Protein AF-A0A7S6LXU6-F1 (afdb_monomer)

Mean predicted aligned error: 13.68 Å

pLDDT: mean 72.03, std 15.57, range [27.78, 96.25]

Radius of gyration: 31.45 Å; Cα contacts (8 Å, |Δi|>4): 150; chains: 1; bounding box: 73×32×103 Å

Solvent-accessible surface area (backbone atoms only — not comparable to full-atom values): 10941 Å² total; per-residue (Å²): 142,64,68,73,60,55,54,54,53,54,53,54,52,52,52,51,52,50,52,51,51,51,50,51,52,50,52,50,52,50,51,51,55,51,51,53,49,51,51,50,53,50,49,51,51,48,52,52,51,51,52,51,49,49,46,52,41,54,52,47,65,36,44,70,55,32,76,77,33,81,52,78,66,46,68,68,40,53,52,56,30,50,53,43,53,55,48,56,69,68,59,81,73,76,58,37,51,65,24,43,57,41,38,57,48,57,62,71,74,52,88,60,60,100,84,46,89,72,66,52,61,78,76,23,47,87,45,44,84,48,67,70,57,45,51,54,51,52,55,46,51,51,52,44,50,52,47,50,53,51,31,52,59,60,22,65,95,30,70,67,47,26,52,48,41,68,41,21,15,35,49,26,35,42,51,25,31,45,52,51,49,51,41,48,41,44,40,44,63,71,70,72,52,86,73,86,72,86,123

Structure (mmCIF, N/CA/C/O backbone):
data_AF-A0A7S6LXU6-F1
#
_entry.id   AF-A0A7S6LXU6-F1
#
loop_
_atom_site.group_PDB
_atom_site.id
_atom_site.type_symbol
_atom_site.label_atom_id
_atom_site.label_alt_id
_atom_site.label_comp_id
_atom_site.label_asym_id
_atom_site.label_entity_id
_atom_site.label_seq_id
_atom_site.pdbx_PDB_ins_code
_atom_site.Cartn_x
_atom_site.Cartn_y
_atom_site.Cartn_z
_atom_site.occupancy
_atom_site.B_iso_or_equiv
_atom_site.auth_seq_id
_atom_site.auth_comp_id
_atom_site.auth_asym_id
_atom_site.auth_atom_id
_atom_site.pdbx_PDB_model_num
ATOM 1 N N . MET A 1 1 ? -47.927 -0.357 83.449 1.00 45.66 1 MET A N 1
ATOM 2 C CA . MET A 1 1 ? -47.374 0.698 82.565 1.00 45.66 1 MET A CA 1
ATOM 3 C C . MET A 1 1 ? -46.089 0.178 81.918 1.00 45.66 1 MET A C 1
ATOM 5 O O . MET A 1 1 ? -45.089 0.145 82.612 1.00 45.66 1 MET A O 1
ATOM 9 N N . ASN A 1 2 ? -46.100 -0.299 80.661 1.00 51.25 2 ASN A N 1
ATOM 10 C CA . ASN A 1 2 ? -44.844 -0.534 79.901 1.00 51.25 2 ASN A CA 1
ATOM 11 C C . ASN A 1 2 ? -45.001 -0.756 78.378 1.00 51.25 2 ASN A C 1
ATOM 13 O O . ASN A 1 2 ? -44.017 -0.701 77.652 1.00 51.25 2 ASN A O 1
ATOM 17 N N . THR A 1 3 ? -46.217 -0.936 77.857 1.00 49.41 3 THR A N 1
ATOM 18 C CA . THR A 1 3 ? -46.467 -1.247 76.434 1.00 49.41 3 THR A CA 1
ATOM 19 C C . THR A 1 3 ? -46.186 -0.083 75.470 1.00 49.41 3 THR A C 1
ATOM 21 O O . THR A 1 3 ? -45.743 -0.302 74.347 1.00 49.41 3 THR A O 1
ATOM 24 N N . SER A 1 4 ? -46.351 1.168 75.915 1.00 48.84 4 SER A N 1
ATOM 25 C CA . SER A 1 4 ? -46.100 2.375 75.101 1.00 48.84 4 SER A CA 1
ATOM 26 C C . SER A 1 4 ? -44.612 2.601 74.769 1.00 48.84 4 SER A C 1
ATOM 28 O O . SER A 1 4 ? -44.288 3.109 73.695 1.00 48.84 4 SER A O 1
ATOM 30 N N . LYS A 1 5 ? -43.685 2.184 75.648 1.00 51.28 5 LYS A N 1
ATOM 31 C CA . LYS A 1 5 ? -42.235 2.297 75.398 1.00 51.28 5 LYS A CA 1
ATOM 32 C C . LYS A 1 5 ? -41.757 1.269 74.369 1.00 51.28 5 LYS A C 1
ATOM 34 O O . LYS A 1 5 ? -40.995 1.626 73.477 1.00 51.28 5 LYS A O 1
ATOM 39 N N . SER A 1 6 ? -42.257 0.035 74.436 1.00 50.47 6 SER A N 1
ATOM 40 C CA . SER A 1 6 ? -41.881 -1.048 73.516 1.00 50.47 6 SER A CA 1
ATOM 41 C C . SER A 1 6 ? -42.316 -0.784 72.070 1.00 50.47 6 SER A C 1
ATOM 43 O O . SER A 1 6 ? -41.555 -1.060 71.148 1.00 50.47 6 SER A O 1
ATOM 45 N N . ILE A 1 7 ? -43.493 -0.180 71.863 1.00 54.12 7 ILE A N 1
ATOM 46 C CA . ILE A 1 7 ? -43.999 0.172 70.523 1.00 54.12 7 ILE A CA 1
ATOM 47 C C . ILE A 1 7 ? -43.158 1.290 69.886 1.00 54.12 7 ILE A C 1
ATOM 49 O O . ILE A 1 7 ? -42.814 1.209 68.710 1.00 54.12 7 ILE A O 1
ATOM 53 N N . LYS A 1 8 ? -42.759 2.311 70.660 1.00 45.41 8 LYS A N 1
ATOM 54 C CA . LYS A 1 8 ? -41.892 3.388 70.153 1.00 45.41 8 LYS A CA 1
ATOM 55 C C . LYS A 1 8 ? -40.504 2.872 69.759 1.00 45.41 8 LYS A C 1
ATOM 57 O O . LYS A 1 8 ? -39.993 3.272 68.721 1.00 45.41 8 LYS A O 1
ATOM 62 N N . ILE A 1 9 ? -39.924 1.959 70.540 1.00 57.81 9 ILE A N 1
ATOM 63 C CA . ILE A 1 9 ? -38.615 1.353 70.241 1.00 57.81 9 ILE A CA 1
ATOM 64 C C . ILE A 1 9 ? -38.679 0.501 68.963 1.00 57.81 9 ILE A C 1
ATOM 66 O O . ILE A 1 9 ? -37.781 0.596 68.131 1.00 57.81 9 ILE A O 1
ATOM 70 N N . ALA A 1 10 ? -39.755 -0.269 68.768 1.00 53.06 10 ALA A N 1
ATOM 71 C CA . ALA A 1 10 ? -39.941 -1.088 67.569 1.00 53.06 10 ALA A CA 1
ATOM 72 C C . ALA A 1 10 ? -40.133 -0.252 66.288 1.00 53.06 10 ALA A C 1
ATOM 74 O O . ALA A 1 10 ? -39.625 -0.620 65.235 1.00 53.06 10 ALA A O 1
ATOM 75 N N . ILE A 1 11 ? -40.821 0.892 66.363 1.00 57.25 11 ILE A N 1
ATOM 76 C CA . ILE A 1 11 ? -41.003 1.789 65.207 1.00 57.25 11 ILE A CA 1
ATOM 77 C C . ILE A 1 11 ? -39.689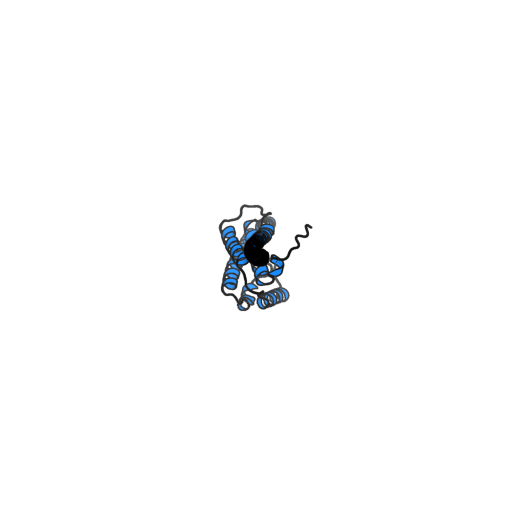 2.501 64.846 1.00 57.25 11 ILE A C 1
ATOM 79 O O . ILE A 1 11 ? -39.371 2.623 63.666 1.00 57.25 11 ILE A O 1
ATOM 83 N N . PHE A 1 12 ? -38.906 2.930 65.844 1.00 53.84 12 PHE A N 1
ATOM 84 C CA . PHE A 1 12 ? -37.590 3.542 65.620 1.00 53.84 12 PHE A CA 1
ATOM 85 C C . PHE A 1 12 ? -36.555 2.554 65.060 1.00 53.84 12 PHE A C 1
ATOM 87 O O . PHE A 1 12 ? -35.716 2.948 64.252 1.00 53.84 12 PHE A O 1
ATOM 94 N N . SER A 1 13 ? -36.604 1.275 65.450 1.00 57.19 13 SER A N 1
ATOM 95 C CA . SER A 1 13 ? -35.696 0.267 64.889 1.00 57.19 13 SER A CA 1
ATOM 96 C C . SER A 1 13 ? -36.058 -0.099 63.447 1.00 57.19 13 SER A C 1
ATOM 98 O O . SER A 1 13 ? -35.160 -0.265 62.622 1.00 57.19 13 SER A O 1
ATOM 100 N N . LEU A 1 14 ? -37.354 -0.156 63.114 1.00 53.81 14 LEU A N 1
ATOM 101 C CA . LEU A 1 14 ? -37.820 -0.435 61.753 1.00 53.81 14 LEU A CA 1
ATOM 102 C C . LEU A 1 14 ? -37.460 0.698 60.779 1.00 53.81 14 LEU A C 1
ATOM 104 O O . LEU A 1 14 ? -37.033 0.434 59.656 1.00 53.81 14 LEU A O 1
ATOM 108 N N . SER A 1 15 ? -37.593 1.956 61.210 1.00 58.25 15 SER A N 1
ATOM 109 C CA . SER A 1 15 ? -37.235 3.119 60.391 1.00 58.25 15 SER A CA 1
ATOM 110 C C . SER A 1 15 ? -35.721 3.255 60.205 1.00 58.25 15 SER A C 1
ATOM 112 O O . SER A 1 15 ? -35.276 3.534 59.093 1.00 58.25 15 SER A O 1
ATOM 114 N N . ALA A 1 16 ? -34.917 2.969 61.234 1.00 58.66 16 ALA A N 1
ATOM 115 C CA . ALA A 1 16 ? -33.460 2.927 61.109 1.00 58.66 16 ALA A CA 1
ATOM 116 C C . ALA A 1 16 ? -32.991 1.820 60.146 1.00 58.66 16 ALA A C 1
ATOM 118 O O . ALA A 1 16 ? -32.143 2.072 59.291 1.00 58.66 16 ALA A O 1
ATOM 119 N N . ALA A 1 17 ? -33.580 0.621 60.222 1.00 59.41 17 ALA A N 1
ATOM 120 C CA . ALA A 1 17 ? -33.269 -0.476 59.306 1.00 59.41 17 ALA A CA 1
ATOM 121 C C . ALA A 1 17 ? -33.616 -0.136 57.843 1.00 59.41 17 ALA A C 1
ATOM 123 O O . ALA A 1 17 ? -32.841 -0.449 56.940 1.00 59.41 17 ALA A O 1
ATOM 124 N N . LEU A 1 18 ? -34.734 0.560 57.603 1.00 55.78 18 LEU A N 1
ATOM 125 C CA . LEU A 1 18 ? -35.140 0.988 56.262 1.00 55.78 18 LEU A CA 1
ATOM 126 C C . LEU A 1 18 ? -34.182 2.037 55.674 1.00 55.78 18 LEU A C 1
ATOM 128 O O . LEU A 1 18 ? -33.810 1.946 54.507 1.00 55.78 18 LEU A O 1
ATOM 132 N N . VAL A 1 19 ? -33.740 3.003 56.485 1.00 62.66 19 VAL A N 1
ATOM 133 C CA . VAL A 1 19 ? -32.775 4.036 56.066 1.00 62.66 19 VAL A CA 1
ATOM 134 C C . VAL A 1 19 ? -31.414 3.418 55.737 1.00 62.66 19 VAL A C 1
ATOM 136 O O . VAL A 1 19 ? -30.809 3.787 54.733 1.00 62.66 19 VAL A O 1
ATOM 139 N N . ILE A 1 20 ? -30.962 2.433 56.521 1.00 62.56 20 ILE A N 1
ATOM 140 C CA . ILE A 1 20 ? -29.715 1.698 56.255 1.00 62.56 20 ILE A CA 1
ATOM 141 C C . ILE A 1 20 ? -29.815 0.906 54.942 1.00 62.56 20 ILE A C 1
ATOM 143 O O . ILE A 1 20 ? -28.885 0.943 54.139 1.00 62.56 20 ILE A O 1
ATOM 147 N N . LEU A 1 21 ? -30.944 0.238 54.683 1.00 55.28 21 LEU A N 1
ATOM 148 C CA . LEU A 1 21 ? -31.166 -0.510 53.439 1.00 55.28 21 LEU A CA 1
ATOM 149 C C . LEU A 1 21 ? -31.241 0.406 52.208 1.00 55.28 21 LEU A C 1
ATOM 151 O O . LEU A 1 21 ? -30.645 0.090 51.180 1.00 55.28 21 LEU A O 1
ATOM 155 N N . ILE A 1 22 ? -31.919 1.554 52.314 1.00 57.47 22 ILE A N 1
ATOM 156 C CA . ILE A 1 22 ? -31.995 2.553 51.235 1.00 57.47 22 ILE A CA 1
ATOM 157 C C . ILE A 1 22 ? -30.610 3.150 50.958 1.00 57.47 22 ILE A C 1
ATOM 159 O O . ILE A 1 22 ? -30.223 3.280 49.798 1.00 57.47 22 ILE A O 1
ATOM 163 N N . TYR A 1 23 ? -29.836 3.461 52.001 1.00 64.50 23 TYR A N 1
ATOM 164 C CA . TYR A 1 23 ? -28.470 3.962 51.853 1.00 64.50 23 TYR A CA 1
ATOM 165 C C . TYR A 1 23 ? -27.543 2.920 51.213 1.00 64.50 23 TYR A C 1
ATOM 167 O O . TYR A 1 23 ? -26.785 3.253 50.306 1.00 64.50 23 TYR A O 1
ATOM 175 N N . ALA A 1 24 ? -27.640 1.649 51.618 1.00 59.28 24 ALA A N 1
ATOM 176 C CA . ALA A 1 24 ? -26.867 0.561 51.022 1.00 59.28 24 ALA A CA 1
ATOM 177 C C . ALA A 1 24 ? -27.232 0.334 49.543 1.00 59.28 24 ALA A C 1
ATOM 179 O O . ALA A 1 24 ? -26.341 0.160 48.713 1.00 59.28 24 ALA A O 1
ATOM 180 N N . ALA A 1 25 ? -28.521 0.393 49.191 1.00 55.81 25 ALA A N 1
ATOM 181 C CA . ALA A 1 25 ? -28.982 0.284 47.807 1.00 55.81 25 ALA A CA 1
ATOM 182 C C . ALA A 1 25 ? -28.520 1.474 46.943 1.00 55.81 25 ALA A C 1
ATOM 184 O O . ALA A 1 25 ? -28.049 1.273 45.823 1.00 55.81 25 ALA A O 1
ATOM 185 N N . LEU A 1 26 ? -28.583 2.702 47.471 1.00 62.25 26 LEU A N 1
ATOM 186 C CA . LEU A 1 26 ? -28.075 3.901 46.796 1.00 62.25 26 LEU A CA 1
ATOM 187 C C . LEU A 1 26 ? -26.555 3.844 46.618 1.00 62.25 26 LEU A C 1
ATOM 189 O O . LEU A 1 26 ? -26.069 4.079 45.514 1.00 62.25 26 LEU A O 1
ATOM 193 N N . SER A 1 27 ? -25.814 3.459 47.657 1.00 63.41 27 SER A N 1
ATOM 194 C CA . SER A 1 27 ? -24.360 3.275 47.602 1.00 63.41 27 SER A CA 1
ATOM 195 C C . SER A 1 27 ? -23.966 2.233 46.553 1.00 63.41 27 SER A C 1
ATOM 197 O O . SER A 1 27 ? -23.089 2.510 45.741 1.00 63.41 27 SER A O 1
ATOM 199 N N . LYS A 1 28 ? -24.676 1.098 46.482 1.00 58.00 28 LYS A N 1
ATOM 200 C CA . LYS A 1 28 ? -24.491 0.087 45.429 1.00 58.00 28 LYS A CA 1
ATOM 201 C C . LYS A 1 28 ? -24.803 0.623 44.034 1.00 58.00 28 LYS A C 1
ATOM 203 O O . LYS A 1 28 ? -24.078 0.317 43.096 1.00 58.00 28 LYS A O 1
ATOM 208 N N . SER A 1 29 ? -25.856 1.426 43.877 1.00 57.66 29 SER A N 1
ATOM 209 C CA . SER A 1 29 ? -26.195 2.011 42.572 1.00 57.66 29 SER A CA 1
ATOM 210 C C . SER A 1 29 ? -25.141 3.017 42.090 1.00 57.66 29 SER A C 1
ATOM 212 O O . SER A 1 29 ? -24.804 3.035 40.908 1.00 57.66 29 SER A O 1
ATOM 214 N N . ILE A 1 30 ? -24.567 3.797 43.015 1.00 66.88 30 ILE A N 1
ATOM 215 C CA . ILE A 1 30 ? -23.476 4.737 42.740 1.00 66.88 30 ILE A CA 1
ATOM 216 C C . ILE A 1 30 ? -22.211 3.962 42.362 1.00 66.88 30 ILE A C 1
ATOM 218 O O . ILE A 1 30 ? -21.612 4.260 41.332 1.00 66.88 30 ILE A O 1
ATOM 222 N N . GLU A 1 31 ? -21.866 2.924 43.125 1.00 63.09 31 GLU A N 1
ATOM 223 C CA . GLU A 1 31 ? -20.724 2.039 42.863 1.00 63.09 31 GLU A CA 1
ATOM 224 C C . GLU A 1 31 ? -20.833 1.379 41.474 1.00 63.09 31 GLU A C 1
ATOM 226 O O . GLU A 1 31 ? -19.885 1.417 40.697 1.00 63.09 31 GLU A O 1
ATOM 231 N N . ILE A 1 32 ? -22.019 0.882 41.093 1.00 61.69 32 ILE A N 1
ATOM 232 C CA . ILE A 1 32 ? -22.281 0.331 39.750 1.00 61.69 32 ILE A CA 1
ATOM 233 C C . ILE A 1 32 ? -22.135 1.404 38.663 1.00 61.69 32 ILE A C 1
ATOM 235 O O . ILE A 1 32 ? -21.562 1.143 37.606 1.00 61.69 32 ILE A O 1
ATOM 239 N N . SER A 1 33 ? -22.642 2.618 38.897 1.00 61.22 33 SER A N 1
ATOM 240 C CA . SER A 1 33 ? -22.531 3.710 37.922 1.00 61.22 33 SER A CA 1
ATOM 241 C C . SER A 1 33 ? -21.083 4.169 37.709 1.00 61.22 33 SER A C 1
ATOM 243 O O . SER A 1 33 ? -20.699 4.470 36.580 1.00 61.22 33 SER A O 1
ATOM 245 N N . GLN A 1 34 ? -20.269 4.167 38.769 1.00 62.62 34 GLN A N 1
ATOM 246 C CA . GLN A 1 34 ? -18.839 4.461 38.703 1.00 62.62 34 GLN A CA 1
ATOM 247 C C . GLN A 1 34 ? -18.088 3.354 37.965 1.00 62.62 34 GLN A C 1
ATOM 249 O O . GLN A 1 34 ? -17.335 3.654 37.044 1.00 62.62 34 GLN A O 1
ATOM 254 N N . LEU A 1 35 ? -18.379 2.088 38.273 1.00 53.00 35 LEU A N 1
ATOM 255 C CA . LEU A 1 35 ? -17.764 0.944 37.601 1.00 53.00 35 LEU A CA 1
ATOM 256 C C . LEU A 1 35 ? -18.082 0.920 36.097 1.00 53.00 35 LEU A C 1
ATOM 258 O O . LEU A 1 35 ? -17.201 0.686 35.278 1.00 53.00 35 LEU A O 1
ATOM 262 N N . ASN A 1 36 ? -19.322 1.229 35.707 1.00 54.38 36 ASN A N 1
ATOM 263 C CA . ASN A 1 36 ? -19.704 1.330 34.294 1.00 54.38 36 ASN A CA 1
ATOM 264 C C . ASN A 1 36 ? -18.965 2.461 33.567 1.00 54.38 36 ASN A C 1
ATOM 266 O O . ASN A 1 36 ? -18.629 2.321 32.391 1.00 54.38 36 ASN A O 1
ATOM 270 N N . ARG A 1 37 ? -18.704 3.576 34.257 1.00 61.16 37 ARG A N 1
ATOM 271 C CA . ARG A 1 37 ? -17.920 4.684 33.708 1.00 61.16 37 ARG A CA 1
ATOM 272 C C . ARG A 1 37 ? -16.452 4.294 33.535 1.00 61.16 37 ARG A C 1
ATOM 274 O O . ARG A 1 37 ? -15.892 4.561 32.480 1.00 61.16 37 ARG A O 1
ATOM 281 N N . GLU A 1 38 ? -15.866 3.606 34.510 1.00 54.38 38 GLU A N 1
ATOM 282 C CA . GLU A 1 38 ? -14.504 3.069 34.408 1.00 54.38 38 GLU A CA 1
ATOM 283 C C . GLU A 1 38 ? -14.377 2.043 33.276 1.00 54.38 38 GLU A C 1
ATOM 285 O O . GLU A 1 38 ? -13.410 2.085 32.521 1.00 54.38 38 GLU A O 1
ATOM 290 N N . VAL A 1 39 ? -15.367 1.161 33.096 1.00 56.41 39 VAL A N 1
ATOM 291 C CA . VAL A 1 39 ? -15.403 0.213 31.970 1.00 56.41 39 VAL A CA 1
ATOM 292 C C . VAL A 1 39 ? -15.479 0.949 30.633 1.00 56.41 39 VAL A C 1
ATOM 294 O O . VAL A 1 39 ? -14.738 0.596 29.722 1.00 56.41 39 VAL A O 1
ATOM 297 N N . ALA A 1 40 ? -16.311 1.988 30.511 1.00 54.97 40 ALA A N 1
ATOM 298 C CA . ALA A 1 40 ? -16.391 2.793 29.292 1.00 54.97 40 ALA A CA 1
ATOM 299 C C . ALA A 1 40 ? -15.071 3.528 28.996 1.00 54.97 40 ALA A C 1
ATOM 301 O O . ALA A 1 40 ? -14.600 3.494 27.862 1.00 54.97 40 ALA A O 1
ATOM 302 N N . GLU A 1 41 ? -14.433 4.120 30.010 1.00 61.38 41 GLU A N 1
ATOM 303 C CA . GLU A 1 41 ? -13.126 4.781 29.878 1.00 61.38 41 GLU A CA 1
ATOM 304 C C . GLU A 1 41 ? -12.008 3.782 29.526 1.00 61.38 41 GLU A C 1
ATOM 306 O O . GLU A 1 41 ? -11.124 4.086 28.724 1.00 61.38 41 GLU A O 1
ATOM 311 N N . LEU A 1 42 ? -12.034 2.570 30.090 1.00 52.25 42 LEU A N 1
ATOM 312 C CA . LEU A 1 42 ? -11.106 1.493 29.735 1.00 52.25 42 LEU A CA 1
ATOM 313 C C . LEU A 1 42 ? -11.352 0.973 28.319 1.00 52.25 42 LEU A C 1
ATOM 315 O O . LEU A 1 42 ? -10.397 0.669 27.612 1.00 52.25 42 LEU A O 1
ATOM 319 N N . GLN A 1 43 ? -12.609 0.896 27.891 1.00 46.66 43 GLN A N 1
ATOM 320 C CA . GLN A 1 43 ? -12.982 0.482 26.544 1.00 46.66 43 GLN A CA 1
ATOM 321 C C . GLN A 1 43 ? -12.571 1.535 25.507 1.00 46.66 43 GLN A C 1
ATOM 323 O O . GLN A 1 43 ? -12.038 1.177 24.461 1.00 46.66 43 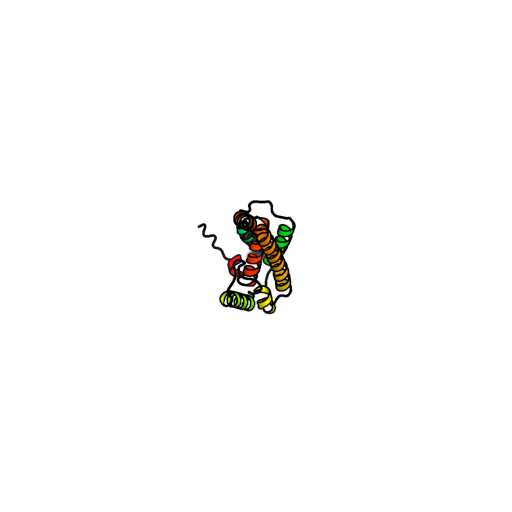GLN A O 1
ATOM 328 N N . GLU A 1 44 ? -12.719 2.823 25.818 1.00 59.62 44 GLU A N 1
ATOM 329 C CA . GLU A 1 44 ? -12.219 3.930 24.996 1.00 59.62 44 GLU A CA 1
ATOM 330 C C . GLU A 1 44 ? -10.686 3.917 24.903 1.00 59.62 44 GLU A C 1
ATOM 332 O O . GLU A 1 44 ? -10.130 3.991 23.806 1.00 59.62 44 GLU A O 1
ATOM 337 N N . LYS A 1 45 ? -9.987 3.715 26.030 1.00 58.66 45 LYS A N 1
ATOM 338 C CA . LYS A 1 45 ? -8.525 3.531 26.044 1.00 58.66 45 LYS A CA 1
ATOM 339 C C . LYS A 1 45 ? -8.085 2.306 25.248 1.00 58.66 45 LYS A C 1
ATOM 341 O O . LYS A 1 45 ? -7.067 2.369 24.566 1.00 58.66 45 LYS A O 1
ATOM 346 N N . LEU A 1 46 ? -8.832 1.205 25.317 1.00 51.09 46 LEU A N 1
ATOM 347 C CA . LEU A 1 46 ? -8.538 -0.013 24.566 1.00 51.09 46 LEU A CA 1
ATOM 348 C C . LEU A 1 46 ? -8.686 0.220 23.059 1.00 51.09 46 LEU A C 1
ATOM 350 O O . LEU A 1 46 ? -7.781 -0.133 22.311 1.00 51.09 46 LEU A O 1
ATOM 354 N N . VAL A 1 47 ? -9.776 0.860 22.624 1.00 57.94 47 VAL A N 1
ATOM 355 C CA . VAL A 1 47 ? -9.995 1.225 21.214 1.00 57.94 47 VAL A CA 1
ATOM 356 C C . VAL A 1 47 ? -8.891 2.163 20.724 1.00 57.94 47 VAL A C 1
ATOM 358 O O . VAL A 1 47 ? -8.274 1.889 19.700 1.00 57.94 47 VAL A O 1
ATOM 361 N N . SER A 1 48 ? -8.567 3.208 21.488 1.00 60.03 48 SER A N 1
ATOM 362 C CA . SER A 1 48 ? -7.489 4.148 21.152 1.00 60.03 48 SER A CA 1
ATOM 363 C C . SER A 1 48 ? -6.117 3.466 21.070 1.00 60.03 48 SER A C 1
ATOM 365 O O . SER A 1 48 ? -5.333 3.739 20.159 1.00 60.03 48 SER A O 1
ATOM 367 N N . SER A 1 49 ? -5.827 2.536 21.984 1.00 58.62 49 SER A N 1
ATOM 368 C CA . SER A 1 49 ? -4.591 1.751 21.961 1.00 58.62 49 SER A CA 1
ATOM 369 C C . SER A 1 49 ? -4.532 0.818 20.750 1.00 58.62 49 SER A C 1
ATOM 371 O O . SER A 1 49 ? -3.470 0.685 20.152 1.00 58.62 49 SER A O 1
ATOM 373 N N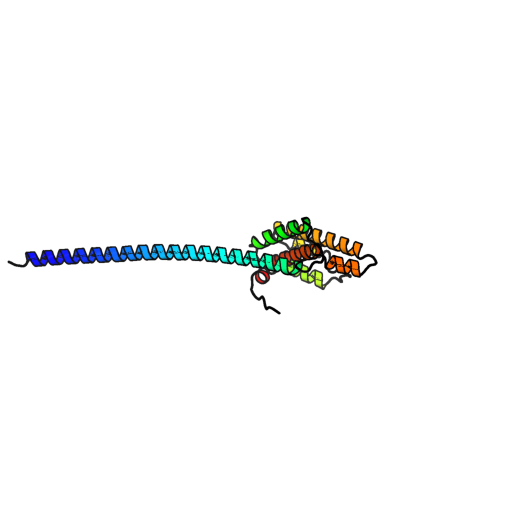 . GLN A 1 50 ? -5.649 0.192 20.369 1.00 62.31 50 GLN A N 1
ATOM 374 C CA . GLN A 1 50 ? -5.736 -0.658 19.178 1.00 62.31 50 GLN A CA 1
ATOM 375 C C . GLN A 1 50 ? -5.583 0.149 17.885 1.00 62.31 50 GLN A C 1
ATOM 377 O O . GLN A 1 50 ? -4.908 -0.301 16.962 1.00 62.31 50 GLN A O 1
ATOM 382 N N . GLU A 1 51 ? -6.164 1.349 17.814 1.00 64.06 51 GLU A N 1
ATOM 383 C CA . GLU A 1 51 ? -5.973 2.267 16.686 1.00 64.06 51 GLU A CA 1
ATOM 384 C C . GLU A 1 51 ? -4.511 2.711 16.579 1.00 64.06 51 GLU A C 1
ATOM 386 O O . GLU A 1 51 ? -3.926 2.627 15.503 1.00 64.06 51 GLU A O 1
ATOM 391 N N . THR A 1 52 ? -3.878 3.058 17.701 1.00 65.56 52 THR A N 1
ATOM 392 C CA . THR A 1 52 ? -2.456 3.435 17.735 1.00 65.56 52 THR A CA 1
ATOM 393 C C . THR A 1 52 ? -1.556 2.262 17.333 1.00 65.56 52 THR A C 1
ATOM 395 O O . THR A 1 52 ? -0.601 2.427 16.579 1.00 65.56 52 THR A O 1
ATOM 398 N N . GLU A 1 53 ? -1.862 1.046 17.788 1.00 66.06 53 GLU A N 1
ATOM 399 C CA . GLU A 1 53 ? -1.132 -0.159 17.394 1.00 66.06 53 GLU A CA 1
ATOM 400 C C . GLU A 1 53 ? -1.290 -0.453 15.894 1.00 66.06 53 GLU A C 1
ATOM 402 O O . GLU A 1 53 ? -0.312 -0.778 15.217 1.00 66.06 53 GLU A O 1
ATOM 407 N N . LYS A 1 54 ? -2.504 -0.283 15.353 1.00 66.12 54 LYS A N 1
ATOM 408 C CA . LYS A 1 54 ? -2.793 -0.393 13.918 1.00 66.12 54 LYS A CA 1
ATOM 409 C C . LYS A 1 54 ? -1.954 0.604 13.119 1.00 66.12 54 LYS A C 1
ATOM 411 O O . LYS A 1 54 ? -1.321 0.218 12.138 1.00 66.12 54 LYS A O 1
ATOM 416 N N . GLU A 1 55 ? -1.917 1.862 13.547 1.00 67.75 55 GLU A N 1
ATOM 417 C CA . GLU A 1 55 ? -1.117 2.917 12.921 1.00 67.75 55 GLU A CA 1
ATOM 418 C C . GLU A 1 55 ? 0.375 2.583 12.941 1.00 67.75 55 GLU A C 1
ATOM 420 O O . GLU A 1 55 ? 1.021 2.590 11.892 1.00 67.75 55 GLU A O 1
ATOM 425 N N . VAL A 1 56 ? 0.915 2.200 14.101 1.00 66.50 56 VAL A N 1
ATOM 426 C CA . VAL A 1 56 ? 2.328 1.823 14.247 1.00 66.50 56 VAL A CA 1
ATOM 427 C C . VAL A 1 56 ? 2.679 0.627 13.362 1.00 66.50 56 VAL A C 1
ATOM 429 O O . VAL A 1 56 ? 3.740 0.628 12.743 1.00 66.50 56 VAL A O 1
ATOM 432 N N . ARG A 1 57 ? 1.800 -0.374 13.242 1.00 68.69 57 ARG A N 1
ATOM 433 C CA . ARG A 1 57 ? 2.026 -1.552 12.385 1.00 68.69 57 ARG A CA 1
ATOM 434 C C . ARG A 1 57 ? 2.036 -1.203 10.904 1.00 68.69 57 ARG A C 1
ATOM 436 O O . ARG A 1 57 ? 2.939 -1.637 10.196 1.00 68.69 57 ARG A O 1
ATOM 443 N N . VAL A 1 58 ? 1.081 -0.398 10.443 1.00 68.88 58 VAL A N 1
ATOM 444 C CA . VAL A 1 58 ? 1.030 0.065 9.046 1.00 68.88 58 VAL A CA 1
ATOM 445 C C . VAL A 1 58 ? 2.286 0.870 8.714 1.00 68.88 58 VAL A C 1
ATOM 447 O O . VAL A 1 58 ? 2.927 0.636 7.690 1.00 68.88 58 VAL A O 1
ATOM 450 N N . VAL A 1 59 ? 2.685 1.766 9.618 1.00 67.56 59 VAL A N 1
ATOM 451 C CA . VAL A 1 59 ? 3.911 2.558 9.493 1.00 67.56 59 VAL A CA 1
ATOM 452 C C . VAL A 1 59 ? 5.157 1.660 9.510 1.00 67.56 59 VAL A C 1
ATOM 454 O O . VAL A 1 59 ? 6.057 1.849 8.696 1.00 67.56 59 VAL A O 1
ATOM 457 N N . ALA A 1 60 ? 5.219 0.641 10.368 1.00 62.88 60 ALA A N 1
ATOM 458 C CA . ALA A 1 60 ? 6.348 -0.287 10.435 1.00 62.88 60 ALA A CA 1
ATOM 459 C C . ALA A 1 60 ? 6.459 -1.187 9.191 1.00 62.88 60 ALA A C 1
ATOM 461 O O . ALA A 1 60 ? 7.554 -1.337 8.647 1.00 62.88 60 ALA A O 1
ATOM 462 N N . ALA A 1 61 ? 5.345 -1.752 8.713 1.00 60.69 61 ALA A N 1
ATOM 463 C CA . ALA A 1 61 ? 5.288 -2.545 7.482 1.00 60.69 61 ALA A CA 1
ATOM 464 C C . ALA A 1 61 ? 5.754 -1.720 6.274 1.00 60.69 61 ALA A C 1
ATOM 466 O O . ALA A 1 61 ? 6.514 -2.205 5.438 1.00 60.69 61 ALA A O 1
ATOM 467 N N . PHE A 1 62 ? 5.372 -0.444 6.248 1.00 66.75 62 PHE A N 1
ATOM 468 C CA . PHE A 1 62 ? 5.827 0.523 5.265 1.00 66.75 62 PHE A CA 1
ATOM 469 C C . PHE A 1 62 ? 7.342 0.812 5.349 1.00 66.75 62 PHE A C 1
ATOM 471 O O . PHE A 1 62 ? 8.058 0.706 4.352 1.00 66.75 62 PHE A O 1
ATOM 478 N N . PHE A 1 63 ? 7.861 1.140 6.538 1.00 62.44 63 PHE A N 1
ATOM 479 C CA . PHE A 1 63 ? 9.274 1.497 6.708 1.00 62.44 63 PHE A CA 1
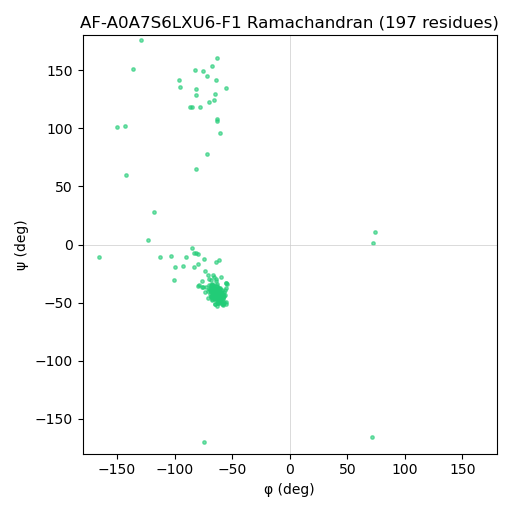ATOM 480 C C . PHE A 1 63 ? 10.236 0.311 6.559 1.00 62.44 63 PHE A C 1
ATOM 482 O O . PHE A 1 63 ? 11.375 0.531 6.148 1.00 62.44 63 PHE A O 1
ATOM 489 N N . LYS A 1 64 ? 9.805 -0.935 6.814 1.00 56.97 64 LYS A N 1
ATOM 490 C CA . LYS A 1 64 ? 10.647 -2.139 6.656 1.00 56.97 64 LYS A CA 1
ATOM 491 C C . LYS A 1 64 ? 11.247 -2.264 5.247 1.00 56.97 64 LYS A C 1
ATOM 493 O O . LYS A 1 64 ? 12.374 -2.734 5.114 1.00 56.97 64 LYS A O 1
ATOM 498 N N . GLY A 1 65 ? 10.540 -1.823 4.205 1.00 50.88 65 GLY A N 1
ATOM 499 C CA . GLY A 1 65 ? 11.064 -1.842 2.835 1.00 50.88 65 GLY A CA 1
ATOM 500 C C . GLY A 1 65 ? 11.965 -0.649 2.476 1.00 50.88 65 GLY A C 1
ATOM 501 O O . GLY A 1 65 ? 12.788 -0.756 1.568 1.00 50.88 65 GLY A O 1
ATOM 502 N N . ALA A 1 66 ? 11.887 0.460 3.222 1.00 54.78 66 ALA A N 1
ATOM 503 C CA . ALA A 1 66 ? 12.523 1.743 2.903 1.00 54.78 66 ALA A CA 1
ATOM 504 C C . ALA A 1 66 ? 13.802 2.079 3.700 1.00 54.78 66 ALA A C 1
ATOM 506 O O . ALA A 1 66 ? 14.474 3.065 3.393 1.00 54.78 66 ALA A O 1
ATOM 507 N N . THR A 1 67 ? 14.148 1.320 4.740 1.00 52.44 67 THR A N 1
ATOM 508 C CA . THR A 1 67 ? 15.228 1.662 5.691 1.00 52.44 67 THR A CA 1
ATOM 509 C C . THR A 1 67 ? 16.653 1.472 5.166 1.00 52.44 67 THR A C 1
ATOM 511 O O . THR A 1 67 ? 17.580 1.993 5.775 1.00 52.44 67 THR A O 1
ATOM 514 N N . ASN A 1 68 ? 16.840 0.797 4.028 1.00 51.56 68 ASN A N 1
ATOM 515 C CA . ASN A 1 68 ? 18.163 0.396 3.520 1.00 51.56 68 ASN A CA 1
ATOM 516 C C . ASN A 1 68 ? 18.523 1.014 2.157 1.00 51.56 68 ASN A C 1
ATOM 518 O O . ASN A 1 68 ? 19.231 0.391 1.366 1.00 51.56 68 ASN A O 1
ATOM 522 N N . GLY A 1 69 ? 17.979 2.191 1.843 1.00 55.50 69 GLY A N 1
ATOM 523 C CA . GLY A 1 69 ? 18.269 2.870 0.581 1.00 55.50 69 GLY A CA 1
ATOM 524 C C . GLY A 1 69 ? 19.570 3.676 0.603 1.00 55.50 69 GLY A C 1
ATOM 525 O O . GLY A 1 69 ? 19.974 4.167 1.653 1.00 55.50 69 GLY A O 1
ATOM 526 N N . ILE A 1 70 ? 20.219 3.806 -0.556 1.00 52.59 70 ILE A N 1
ATOM 527 C CA . ILE A 1 70 ? 21.548 4.436 -0.688 1.00 52.59 70 ILE A CA 1
ATOM 528 C C . ILE A 1 70 ? 21.543 5.978 -0.698 1.00 52.59 70 ILE A C 1
ATOM 530 O O . ILE A 1 70 ? 22.590 6.574 -0.451 1.00 52.59 70 ILE A O 1
ATOM 534 N N . SER A 1 71 ? 20.389 6.612 -0.938 1.00 65.06 71 SER A N 1
ATOM 535 C CA . SER A 1 71 ? 20.220 8.076 -0.975 1.00 65.06 71 SER A CA 1
ATOM 536 C C . SER A 1 71 ? 19.051 8.538 -0.095 1.00 65.06 71 SER A C 1
ATOM 538 O O . SER A 1 71 ? 18.316 7.728 0.480 1.00 65.06 71 SER A O 1
ATOM 540 N N . ASP A 1 72 ? 18.857 9.854 0.010 1.00 59.16 72 ASP A N 1
ATOM 541 C CA . ASP A 1 72 ? 17.678 10.433 0.657 1.00 59.16 72 ASP A CA 1
ATOM 542 C C . ASP A 1 72 ? 16.389 10.155 -0.133 1.00 59.16 72 ASP A C 1
ATOM 544 O O . ASP A 1 72 ? 16.401 9.952 -1.344 1.00 59.16 72 ASP A O 1
ATOM 548 N N . THR A 1 73 ? 15.252 10.137 0.569 1.00 65.50 73 THR A N 1
ATOM 549 C CA . THR A 1 73 ? 13.937 9.942 -0.055 1.00 65.50 73 THR A CA 1
ATOM 550 C C . THR A 1 73 ? 13.429 11.252 -0.641 1.00 65.50 73 THR A C 1
ATOM 552 O O . THR A 1 73 ? 13.330 12.255 0.068 1.00 65.50 73 THR A O 1
ATOM 555 N N . GLU A 1 74 ? 13.028 11.237 -1.909 1.00 68.62 74 GLU A N 1
ATOM 556 C CA . GLU A 1 74 ? 12.434 12.412 -2.538 1.00 68.62 74 GLU A CA 1
ATOM 557 C C . GLU A 1 74 ? 11.097 12.817 -1.884 1.00 68.62 74 GLU A C 1
ATOM 559 O O . GLU A 1 74 ? 10.262 11.954 -1.582 1.00 68.62 74 GLU A O 1
ATOM 564 N N . PRO A 1 75 ? 10.809 14.127 -1.737 1.00 69.38 75 PRO A N 1
ATOM 565 C CA . PRO A 1 75 ? 9.564 14.607 -1.129 1.00 69.38 75 PRO A CA 1
ATOM 566 C C . PRO A 1 75 ? 8.289 14.054 -1.780 1.00 69.38 75 PRO A C 1
ATOM 568 O O . PRO A 1 75 ? 7.305 13.783 -1.094 1.00 69.38 75 PRO A O 1
ATOM 571 N N . LYS A 1 76 ? 8.305 13.835 -3.099 1.00 73.75 76 LYS A N 1
ATOM 572 C CA . LYS A 1 76 ? 7.160 13.296 -3.846 1.00 73.75 76 LYS A CA 1
ATOM 573 C C . LYS A 1 76 ? 6.863 11.835 -3.487 1.00 73.75 76 LYS A C 1
ATOM 575 O O . LYS A 1 76 ? 5.695 11.443 -3.407 1.00 73.75 76 LYS A O 1
ATOM 580 N N . ALA A 1 77 ? 7.900 11.037 -3.227 1.00 73.81 77 ALA A N 1
ATOM 581 C CA . ALA A 1 77 ? 7.740 9.675 -2.725 1.00 73.81 77 ALA A CA 1
ATOM 582 C C . ALA A 1 77 ? 7.183 9.684 -1.294 1.00 73.81 77 ALA A C 1
ATOM 584 O O . ALA A 1 77 ? 6.262 8.919 -1.004 1.00 73.81 77 ALA A O 1
ATOM 585 N N . ILE A 1 78 ? 7.659 10.608 -0.444 1.00 73.75 78 ILE A N 1
ATOM 586 C CA . ILE A 1 78 ? 7.119 10.847 0.908 1.00 73.75 78 ILE A CA 1
ATOM 587 C C . ILE A 1 78 ? 5.619 11.141 0.854 1.00 73.75 78 ILE A C 1
ATOM 589 O O . ILE A 1 78 ? 4.839 10.487 1.548 1.00 73.75 78 ILE A O 1
ATOM 593 N N . GLU A 1 79 ? 5.203 12.077 0.003 1.00 78.62 79 GLU A N 1
ATOM 594 C CA . GLU A 1 79 ? 3.798 12.456 -0.158 1.00 78.62 79 GLU A CA 1
ATOM 595 C C . GLU A 1 79 ? 2.935 11.273 -0.620 1.00 78.62 79 GLU A C 1
ATOM 597 O O . GLU A 1 79 ? 1.895 10.986 -0.021 1.00 78.62 79 GLU A O 1
ATOM 602 N N . THR A 1 80 ? 3.380 10.560 -1.658 1.00 80.06 80 THR A N 1
ATOM 603 C CA . THR A 1 80 ? 2.641 9.431 -2.242 1.00 80.06 80 THR A CA 1
ATOM 604 C C . THR A 1 80 ? 2.447 8.310 -1.223 1.00 80.06 80 THR A C 1
ATOM 606 O O . THR A 1 80 ? 1.327 7.836 -1.028 1.00 80.06 80 THR A O 1
ATOM 609 N N . ALA A 1 81 ? 3.500 7.923 -0.499 1.00 78.25 81 ALA A N 1
ATOM 610 C CA . ALA A 1 81 ? 3.360 6.884 0.513 1.00 78.25 81 ALA A CA 1
ATOM 611 C C . ALA A 1 81 ? 2.547 7.339 1.727 1.00 78.25 81 ALA A C 1
ATOM 613 O O . ALA A 1 81 ? 1.784 6.551 2.277 1.00 78.25 81 ALA A O 1
ATOM 614 N N . SER A 1 82 ? 2.658 8.607 2.132 1.00 80.50 82 SER A N 1
ATOM 615 C CA . SER A 1 82 ? 1.869 9.146 3.247 1.00 80.50 82 SER A CA 1
ATOM 616 C C . SER A 1 82 ? 0.370 9.090 2.948 1.00 80.50 82 SER A C 1
ATOM 618 O O . SER A 1 82 ? -0.423 8.766 3.837 1.00 80.50 82 SER A O 1
ATOM 620 N N . LYS A 1 83 ? -0.028 9.334 1.689 1.00 87.81 83 LYS A N 1
ATOM 621 C CA . LYS A 1 83 ? -1.412 9.136 1.228 1.00 87.81 83 LYS A CA 1
ATOM 622 C C . LYS A 1 83 ? -1.845 7.678 1.375 1.00 87.81 83 LYS A C 1
ATOM 624 O O . LYS A 1 83 ? -2.926 7.427 1.904 1.00 87.81 83 LYS A O 1
ATOM 629 N N . VAL A 1 84 ? -0.997 6.726 0.977 1.00 87.75 84 VAL A N 1
ATOM 630 C CA . VAL A 1 84 ? -1.278 5.290 1.129 1.00 87.75 84 VAL A CA 1
ATOM 631 C C . VAL A 1 84 ? -1.408 4.877 2.587 1.00 87.75 84 VAL A C 1
ATOM 633 O O . VAL A 1 84 ? -2.402 4.256 2.948 1.00 87.75 84 VAL A O 1
ATOM 636 N N . VAL A 1 85 ? -0.452 5.249 3.436 1.00 83.94 85 VAL A N 1
ATOM 637 C CA . VAL A 1 85 ? -0.480 4.936 4.871 1.00 83.94 85 VAL A CA 1
ATOM 638 C C . VAL A 1 85 ? -1.760 5.477 5.507 1.00 83.94 85 VAL A C 1
ATOM 640 O O . VAL A 1 85 ? -2.497 4.725 6.145 1.00 83.94 85 VAL A O 1
ATOM 643 N N . SER A 1 86 ? -2.081 6.749 5.254 1.00 86.81 86 SER A N 1
ATOM 644 C CA . SER A 1 86 ? -3.304 7.383 5.763 1.00 86.81 86 SER A CA 1
ATOM 645 C C . SER A 1 86 ? -4.564 6.656 5.290 1.00 86.81 86 SER A C 1
ATOM 647 O O . SER A 1 86 ? -5.494 6.439 6.067 1.00 86.81 86 SER A O 1
ATOM 649 N N . TYR A 1 87 ? -4.590 6.245 4.020 1.00 89.62 87 TYR A N 1
ATOM 650 C CA . TYR A 1 87 ? -5.701 5.498 3.447 1.00 89.62 87 TYR A CA 1
ATOM 651 C C . TYR A 1 87 ? -5.869 4.116 4.095 1.00 89.62 87 TYR A C 1
ATOM 653 O O . TYR A 1 87 ? -6.979 3.758 4.482 1.00 89.62 87 TYR A O 1
ATOM 661 N N . VAL A 1 88 ? -4.781 3.359 4.261 1.00 86.06 88 VAL A N 1
ATOM 662 C CA . VAL A 1 88 ? -4.789 2.010 4.852 1.00 86.06 88 VAL A CA 1
ATOM 663 C C . VAL A 1 88 ? -5.196 2.038 6.326 1.00 86.06 88 VAL A C 1
ATOM 665 O O . VAL A 1 88 ? -5.957 1.179 6.769 1.00 86.06 88 VAL A O 1
ATOM 668 N N . ILE A 1 89 ? -4.763 3.045 7.090 1.00 82.31 89 ILE A N 1
ATOM 669 C CA . ILE A 1 89 ? -5.203 3.241 8.482 1.00 82.31 89 ILE A CA 1
ATOM 670 C C . ILE A 1 89 ? -6.729 3.396 8.545 1.00 82.31 89 ILE A C 1
ATOM 672 O O . ILE A 1 89 ? -7.394 2.758 9.368 1.00 82.31 89 ILE A O 1
ATOM 676 N N . GLN A 1 90 ? -7.295 4.185 7.630 1.00 85.00 90 GLN A N 1
ATOM 677 C CA . GLN A 1 90 ? -8.729 4.481 7.566 1.00 85.00 90 GLN A CA 1
ATOM 678 C C . GLN A 1 90 ? -9.552 3.409 6.839 1.00 85.00 90 GLN A C 1
ATOM 680 O O . GLN A 1 90 ? -10.785 3.483 6.837 1.00 85.00 90 GLN A O 1
ATOM 685 N N . LEU A 1 91 ? -8.906 2.420 6.219 1.00 83.75 91 LEU A N 1
ATOM 686 C CA . LEU A 1 91 ? -9.579 1.375 5.464 1.00 83.75 91 LEU A CA 1
ATOM 687 C C . LEU A 1 91 ? -10.419 0.504 6.409 1.00 83.75 91 LEU A C 1
ATOM 689 O O . LEU A 1 91 ? -9.924 -0.043 7.398 1.00 83.75 91 LEU A O 1
ATOM 693 N N . LYS A 1 92 ? -11.713 0.402 6.090 1.00 78.69 92 LYS A N 1
ATOM 694 C CA . LYS A 1 92 ? -12.710 -0.426 6.796 1.00 78.69 92 LYS A CA 1
ATOM 695 C C . LYS A 1 92 ? -13.399 -1.435 5.873 1.00 78.69 92 LYS A C 1
ATOM 697 O O . LYS A 1 92 ? -14.352 -2.091 6.282 1.00 78.69 92 LYS A O 1
ATOM 702 N N . ASN A 1 93 ? -12.971 -1.503 4.616 1.00 73.94 93 ASN A N 1
ATOM 703 C CA . ASN A 1 93 ? -13.618 -2.336 3.613 1.00 73.94 93 ASN A CA 1
ATOM 704 C C . ASN A 1 93 ? -13.269 -3.817 3.835 1.00 73.94 93 ASN A C 1
ATOM 706 O O . ASN A 1 93 ? -12.168 -4.112 4.302 1.00 73.94 93 ASN A O 1
ATOM 710 N N . PRO A 1 94 ? -14.178 -4.745 3.485 1.00 78.12 94 PRO A N 1
ATOM 711 C CA . PRO A 1 94 ? -13.824 -6.155 3.378 1.00 78.12 94 PRO A CA 1
ATOM 712 C C . PRO A 1 94 ? -12.774 -6.361 2.278 1.00 78.12 94 PRO A C 1
ATOM 714 O O . PRO A 1 94 ? -12.642 -5.528 1.379 1.00 78.12 94 PRO A O 1
ATOM 717 N N . ALA A 1 95 ? -12.068 -7.491 2.338 1.00 86.88 95 ALA A N 1
ATOM 718 C CA . ALA A 1 95 ? -11.071 -7.858 1.340 1.00 86.88 95 ALA A CA 1
ATOM 719 C C . ALA A 1 95 ? -11.654 -7.875 -0.089 1.00 86.88 95 ALA A C 1
ATOM 721 O O . ALA A 1 95 ? -12.722 -8.441 -0.345 1.00 86.88 95 ALA A O 1
ATOM 722 N N . GLU A 1 96 ? -10.924 -7.293 -1.035 1.00 91.06 96 GLU A N 1
ATOM 723 C CA . GLU A 1 96 ? -11.219 -7.248 -2.468 1.00 91.06 96 GLU A CA 1
ATOM 724 C C . GLU A 1 96 ? -10.775 -8.571 -3.133 1.00 91.06 96 GLU A C 1
ATOM 726 O O . GLU A 1 96 ? -9.862 -8.610 -3.957 1.00 91.06 96 GLU A O 1
ATOM 731 N N . VAL A 1 97 ? -11.414 -9.684 -2.751 1.00 91.94 97 VAL A N 1
ATOM 732 C CA . VAL A 1 97 ? -11.025 -11.053 -3.159 1.00 91.94 97 VAL A CA 1
ATOM 733 C C . VAL A 1 97 ? -10.994 -11.230 -4.682 1.00 91.94 97 VAL A C 1
ATOM 735 O O . VAL A 1 97 ? -10.025 -11.746 -5.221 1.00 91.94 97 VAL A O 1
ATOM 738 N N . GLU A 1 98 ? -12.002 -10.731 -5.404 1.00 94.62 98 GLU A N 1
ATOM 739 C CA . GLU A 1 98 ? -12.048 -10.836 -6.874 1.00 94.62 98 GLU A CA 1
ATOM 740 C C . GLU A 1 98 ? -10.906 -10.080 -7.569 1.00 94.62 98 GLU A C 1
ATOM 742 O O . GLU A 1 98 ? -10.488 -10.456 -8.666 1.00 94.62 98 GLU A O 1
ATOM 747 N N . PHE A 1 99 ? -10.421 -8.998 -6.955 1.00 95.81 99 PHE A N 1
ATOM 748 C CA . PHE A 1 99 ? -9.264 -8.265 -7.456 1.00 95.81 99 PHE A CA 1
ATOM 749 C C . PHE A 1 99 ? -7.984 -9.077 -7.257 1.00 95.81 99 PHE A C 1
ATOM 751 O O . PHE A 1 99 ? -7.228 -9.226 -8.215 1.00 95.81 99 PHE A O 1
ATOM 758 N N . ARG A 1 100 ? -7.788 -9.664 -6.068 1.00 94.62 100 ARG A N 1
ATOM 759 C CA . ARG A 1 100 ? -6.661 -10.566 -5.791 1.00 94.62 100 ARG A CA 1
ATOM 760 C C . ARG A 1 100 ? -6.641 -11.755 -6.749 1.00 94.62 100 ARG A C 1
ATOM 762 O O . ARG A 1 100 ? -5.632 -11.991 -7.398 1.00 94.62 100 ARG A O 1
ATOM 769 N N . ASP A 1 101 ? -7.766 -12.449 -6.893 1.00 95.38 101 ASP A N 1
ATOM 770 C CA . ASP A 1 101 ? -7.855 -13.652 -7.724 1.00 95.38 101 ASP A CA 1
ATOM 771 C C . ASP A 1 101 ? -7.587 -13.335 -9.207 1.00 95.38 101 ASP A C 1
ATOM 773 O O . ASP A 1 101 ? -6.969 -14.121 -9.927 1.00 95.38 101 ASP A O 1
ATOM 777 N N . CYS A 1 102 ? -8.031 -12.164 -9.682 1.00 95.75 102 CYS A N 1
ATOM 778 C CA . CYS A 1 102 ? -7.650 -11.675 -11.004 1.00 95.75 102 CYS A CA 1
ATOM 779 C C . CYS A 1 102 ? -6.140 -11.449 -11.089 1.00 95.75 102 CYS A C 1
ATOM 781 O O . CYS A 1 102 ? -5.511 -11.936 -12.025 1.00 95.75 102 CYS A O 1
ATOM 783 N N . TRP A 1 103 ? -5.570 -10.736 -10.115 1.00 94.00 103 TRP A N 1
ATOM 784 C CA . TRP A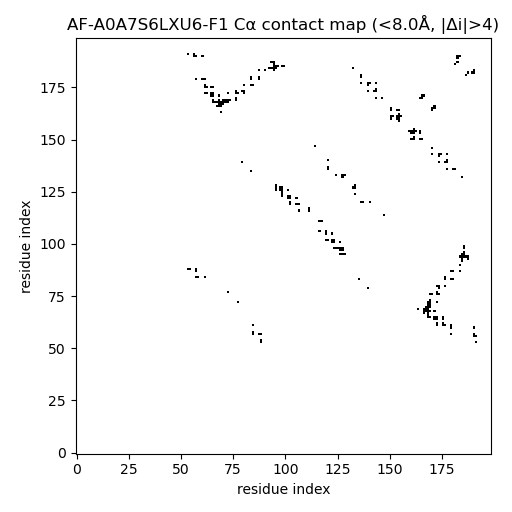 1 103 ? -4.155 -10.382 -10.093 1.00 94.00 103 TRP A CA 1
ATOM 785 C C . TRP A 1 103 ? -3.258 -11.620 -10.131 1.00 94.00 103 TRP A C 1
ATOM 787 O O . TRP A 1 103 ? -2.416 -11.731 -11.017 1.00 94.00 103 TRP A O 1
ATOM 797 N N . GLU A 1 104 ? -3.489 -12.580 -9.233 1.00 92.88 104 GLU A N 1
ATOM 798 C CA . GLU A 1 104 ? -2.741 -13.841 -9.155 1.00 92.88 104 GLU A CA 1
ATOM 799 C C . GLU A 1 104 ? -2.855 -14.650 -10.452 1.00 92.88 104 GLU A C 1
ATOM 801 O O . GLU A 1 104 ? -1.871 -15.205 -10.947 1.00 92.88 104 GLU A O 1
ATOM 806 N N . ARG A 1 105 ? -4.051 -14.688 -11.053 1.00 93.00 105 ARG A N 1
ATOM 807 C CA . ARG A 1 105 ? -4.250 -15.363 -12.335 1.00 93.00 105 ARG A CA 1
ATOM 808 C C . ARG A 1 105 ? -3.436 -14.694 -13.436 1.00 93.00 105 ARG A C 1
ATOM 810 O O . ARG A 1 105 ? -2.689 -15.395 -14.113 1.00 93.00 105 ARG A O 1
ATOM 817 N N . GLU A 1 106 ? -3.570 -13.382 -13.622 1.00 92.31 106 GLU A N 1
ATOM 818 C CA . GLU A 1 106 ? -2.839 -12.644 -14.660 1.00 92.31 106 GLU A CA 1
ATOM 819 C C . GLU A 1 106 ? -1.321 -12.742 -14.458 1.00 92.31 106 GLU A C 1
ATOM 821 O O . GLU A 1 106 ? -0.585 -12.909 -15.429 1.00 92.31 106 GLU A O 1
ATOM 826 N N . GLU A 1 107 ? -0.849 -12.715 -13.210 1.00 89.62 107 GLU A N 1
ATOM 827 C CA . GLU A 1 107 ? 0.555 -12.937 -12.866 1.00 89.62 107 GLU A CA 1
ATOM 828 C C . GLU A 1 107 ? 1.034 -14.339 -13.268 1.00 89.62 107 GLU A C 1
ATOM 830 O O . GLU A 1 107 ? 2.129 -14.474 -13.813 1.00 89.62 107 GLU A O 1
ATOM 835 N N . SER A 1 108 ? 0.208 -15.370 -13.066 1.00 88.44 108 SER A N 1
ATOM 836 C CA . SER A 1 108 ? 0.573 -16.766 -13.346 1.00 88.44 108 SER A CA 1
ATOM 837 C C . SER A 1 108 ? 0.568 -17.153 -14.832 1.00 88.44 108 SER A C 1
ATOM 839 O O . SER A 1 108 ? 1.332 -18.030 -15.234 1.00 88.44 108 SER A O 1
ATOM 841 N N . ILE A 1 109 ? -0.296 -16.541 -15.652 1.00 86.06 109 ILE A N 1
ATOM 842 C CA . ILE A 1 109 ? -0.497 -16.953 -17.055 1.00 86.06 109 ILE A CA 1
ATOM 843 C C . ILE A 1 109 ? 0.387 -16.195 -18.048 1.00 86.06 109 ILE A C 1
ATOM 845 O O . ILE A 1 109 ? 0.567 -16.649 -19.179 1.00 86.06 109 ILE A O 1
ATOM 849 N N . ASN A 1 110 ? 0.927 -15.044 -17.651 1.00 82.25 110 ASN A N 1
ATOM 850 C CA . ASN A 1 110 ? 1.751 -14.211 -18.515 1.00 82.25 110 ASN A CA 1
ATOM 851 C C . ASN A 1 110 ? 3.242 -14.486 -18.282 1.00 82.25 110 ASN A C 1
ATOM 853 O O . ASN A 1 110 ? 3.702 -14.691 -17.163 1.00 82.25 110 ASN A O 1
ATOM 857 N N . SER A 1 111 ? 4.019 -14.481 -19.366 1.00 76.88 111 SER A N 1
ATOM 858 C CA . SER A 1 111 ? 5.481 -14.531 -19.283 1.00 76.88 111 SER A CA 1
ATOM 859 C C . SER A 1 111 ? 6.031 -13.119 -19.136 1.00 76.88 111 SER A C 1
ATOM 861 O O . SER A 1 111 ? 5.863 -12.282 -20.023 1.00 76.88 111 SER A O 1
ATOM 863 N N . TRP A 1 112 ? 6.707 -12.863 -18.022 1.00 77.19 112 TRP A N 1
ATOM 864 C CA . TRP A 1 112 ? 7.243 -11.549 -17.693 1.00 77.19 112 TRP A CA 1
ATOM 865 C C . TRP A 1 112 ? 8.706 -11.429 -18.115 1.00 77.19 112 TRP A C 1
ATOM 867 O O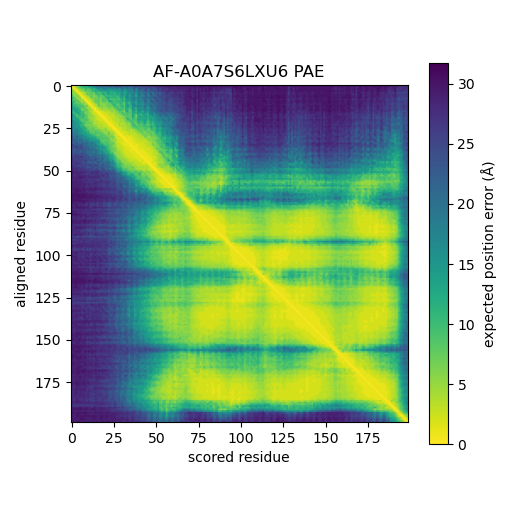 . TRP A 1 112 ? 9.511 -12.334 -17.897 1.00 77.19 112 TRP A O 1
ATOM 877 N N . GLY A 1 113 ? 9.054 -10.303 -18.738 1.00 68.00 113 GLY A N 1
ATOM 878 C CA . GLY A 1 113 ? 10.443 -9.974 -19.055 1.00 68.00 113 GLY A CA 1
ATOM 879 C C . GLY A 1 113 ? 11.236 -9.544 -17.817 1.00 68.00 113 GLY A C 1
ATOM 880 O O . GLY A 1 113 ? 10.755 -9.588 -16.687 1.00 68.00 113 GLY A O 1
ATOM 881 N N . SER A 1 114 ? 12.448 -9.031 -18.030 1.00 64.44 114 SER A N 1
ATOM 882 C CA . SER A 1 114 ? 13.331 -8.534 -16.960 1.00 64.44 114 SER A CA 1
ATOM 883 C C . SER A 1 114 ? 12.763 -7.360 -16.149 1.00 64.44 114 SER A C 1
ATOM 885 O O . SER A 1 114 ? 13.300 -7.038 -15.095 1.00 64.44 114 SER A O 1
ATOM 887 N N . MET A 1 115 ? 11.684 -6.725 -16.619 1.00 64.62 115 MET A N 1
ATOM 888 C CA . MET A 1 115 ? 10.976 -5.654 -15.907 1.00 64.62 115 MET A CA 1
ATOM 889 C C . MET A 1 115 ? 9.936 -6.177 -14.898 1.00 64.62 115 MET A C 1
ATOM 891 O O . MET A 1 115 ? 9.318 -5.381 -14.190 1.00 64.62 115 MET A O 1
ATOM 895 N N . GLY A 1 116 ? 9.749 -7.500 -14.815 1.00 70.31 116 GLY A N 1
ATOM 896 C CA . GLY A 1 116 ? 8.747 -8.132 -13.961 1.00 70.31 116 GLY A CA 1
ATOM 897 C C . GLY A 1 116 ? 7.312 -7.923 -14.462 1.00 70.31 116 GLY A C 1
ATOM 898 O O . GLY A 1 116 ? 7.111 -7.536 -15.618 1.00 70.31 116 GLY A O 1
ATOM 899 N N . PRO A 1 117 ? 6.304 -8.190 -13.612 1.00 76.06 117 PRO A N 1
ATOM 900 C CA . PRO A 1 117 ? 4.906 -8.043 -13.989 1.00 76.06 117 PRO A CA 1
ATOM 901 C C . PRO A 1 117 ? 4.515 -6.592 -14.282 1.00 76.06 117 PRO A C 1
ATOM 903 O O . PRO A 1 117 ? 4.783 -5.698 -13.473 1.00 76.06 117 PRO A O 1
ATOM 906 N N . PHE A 1 118 ? 3.882 -6.349 -15.431 1.00 76.94 118 PHE A N 1
ATOM 907 C CA . PHE A 1 118 ? 3.393 -5.034 -15.869 1.00 76.94 118 PHE A CA 1
ATOM 908 C C . PHE A 1 118 ? 1.977 -5.150 -16.453 1.00 76.94 118 PHE A C 1
ATOM 910 O O . PHE A 1 118 ? 1.594 -6.199 -16.954 1.00 76.94 118 PHE A O 1
ATOM 917 N N . GLY A 1 119 ? 1.169 -4.091 -16.359 1.00 81.75 119 GLY A N 1
ATOM 918 C CA . GLY A 1 119 ? -0.214 -4.099 -16.866 1.00 81.75 119 GLY A CA 1
ATOM 919 C C . GLY A 1 119 ? -1.217 -4.926 -16.042 1.00 81.75 119 GLY A C 1
ATOM 920 O O . GLY A 1 119 ? -2.396 -4.960 -16.384 1.00 81.75 119 GLY A O 1
ATOM 921 N N . LEU A 1 120 ? -0.786 -5.545 -14.934 1.00 88.56 120 LEU A N 1
ATOM 922 C CA . LEU A 1 120 ? -1.662 -6.288 -14.017 1.00 88.56 120 LEU A CA 1
ATOM 923 C C . LEU A 1 120 ? -2.810 -5.425 -13.488 1.00 88.56 120 LEU A C 1
ATOM 925 O O . LEU A 1 120 ? -3.963 -5.859 -13.454 1.00 88.56 120 LEU A O 1
ATOM 929 N N . LEU A 1 121 ? -2.503 -4.179 -13.114 1.00 91.75 121 LEU A N 1
ATOM 930 C CA . LEU A 1 121 ? -3.521 -3.257 -12.639 1.00 91.75 121 LEU A CA 1
ATOM 931 C C . LEU A 1 121 ? -4.570 -2.990 -13.721 1.00 91.75 121 LEU A C 1
ATOM 933 O O . LEU A 1 121 ? -5.755 -3.087 -13.432 1.00 91.75 121 LEU A O 1
ATOM 937 N N . ASP A 1 122 ? -4.172 -2.719 -14.962 1.00 91.62 122 ASP A N 1
ATOM 938 C CA . ASP A 1 122 ? -5.119 -2.453 -16.051 1.00 91.62 122 ASP A CA 1
ATOM 939 C C . ASP A 1 122 ? -6.034 -3.648 -16.336 1.00 91.62 122 ASP A C 1
ATOM 941 O O . ASP A 1 122 ? -7.233 -3.468 -16.565 1.00 91.62 122 ASP A O 1
ATOM 945 N N . ALA A 1 123 ? -5.497 -4.867 -16.251 1.00 90.88 123 ALA A N 1
ATOM 946 C CA . ALA A 1 123 ? -6.271 -6.092 -16.424 1.00 90.88 123 ALA A CA 1
ATOM 947 C C . ALA A 1 123 ? -7.296 -6.312 -15.294 1.00 90.88 123 ALA A C 1
ATOM 949 O O . ALA A 1 123 ? -8.398 -6.811 -15.541 1.00 90.88 123 ALA A O 1
ATOM 950 N N . CYS A 1 124 ? -6.962 -5.920 -14.060 1.00 95.62 124 CYS A N 1
ATOM 951 C CA . CYS A 1 124 ? -7.726 -6.300 -12.870 1.00 95.62 124 CYS A CA 1
ATOM 952 C C . CYS A 1 124 ? -8.463 -5.158 -12.160 1.00 95.62 124 CYS A C 1
ATOM 954 O O . CYS A 1 124 ? -9.334 -5.429 -11.335 1.00 95.62 124 CYS A O 1
ATOM 956 N N . ILE A 1 125 ? -8.214 -3.889 -12.494 1.00 95.19 125 ILE A N 1
ATOM 957 C CA . ILE A 1 125 ? -8.794 -2.728 -11.794 1.00 95.19 125 ILE A CA 1
ATOM 958 C C . ILE A 1 125 ? -10.324 -2.703 -11.827 1.00 95.19 125 ILE A C 1
ATOM 960 O O . ILE A 1 125 ? -10.956 -2.218 -10.894 1.00 95.19 125 ILE A O 1
ATOM 964 N N . ALA A 1 126 ? -10.935 -3.285 -12.863 1.00 95.00 126 ALA A N 1
ATOM 965 C CA . ALA A 1 126 ? -12.387 -3.422 -12.970 1.00 95.00 126 ALA A CA 1
ATOM 966 C C . ALA A 1 126 ? -13.006 -4.314 -11.873 1.00 95.00 126 ALA A C 1
ATOM 968 O O . ALA A 1 126 ? -14.222 -4.303 -11.695 1.00 95.00 126 ALA A O 1
ATOM 969 N N . LYS A 1 127 ? -12.191 -5.098 -11.154 1.00 96.25 127 LYS A N 1
ATOM 970 C CA . LYS A 1 127 ? -12.608 -5.950 -10.031 1.00 96.25 127 LYS A CA 1
ATOM 971 C C . LYS A 1 127 ? -12.555 -5.250 -8.676 1.00 96.25 127 LYS A C 1
ATOM 973 O O . LYS A 1 127 ? -13.087 -5.786 -7.710 1.00 96.25 127 LYS A O 1
ATOM 978 N N . VAL A 1 128 ? -11.958 -4.061 -8.601 1.00 93.88 128 VAL A N 1
ATOM 979 C CA . VAL A 1 128 ? -11.900 -3.264 -7.372 1.00 93.88 128 VAL A CA 1
ATOM 980 C C . VAL A 1 128 ? -13.245 -2.574 -7.160 1.00 93.88 128 VAL A C 1
ATOM 982 O O . VAL A 1 128 ? -13.668 -1.759 -7.982 1.00 93.88 128 VAL A O 1
ATOM 985 N N . LYS A 1 129 ? -13.928 -2.875 -6.051 1.00 91.19 129 LYS A N 1
ATOM 986 C CA . LYS A 1 129 ? -15.280 -2.352 -5.786 1.00 91.19 129 LYS A CA 1
ATOM 987 C C . LYS A 1 129 ? -15.257 -0.888 -5.363 1.00 91.19 129 LYS A C 1
ATOM 989 O O . LYS A 1 129 ? -16.143 -0.111 -5.718 1.00 91.19 129 LYS A O 1
ATOM 994 N N . SER A 1 130 ? -14.249 -0.496 -4.593 1.00 89.81 130 SER A N 1
ATOM 995 C CA . SER A 1 130 ? -14.123 0.864 -4.073 1.00 89.81 130 SER A CA 1
ATOM 996 C C . SER A 1 130 ? -13.447 1.806 -5.075 1.00 89.81 130 SER A C 1
ATOM 998 O O . SER A 1 130 ? -12.263 1.675 -5.382 1.00 89.81 130 SER A O 1
ATOM 1000 N N . THR A 1 131 ? -14.166 2.846 -5.518 1.00 89.75 131 THR A N 1
ATOM 1001 C CA . THR A 1 131 ? -13.611 3.893 -6.397 1.00 89.75 131 THR A CA 1
ATOM 1002 C C . THR A 1 131 ? -12.376 4.559 -5.794 1.00 89.75 131 THR A C 1
ATOM 1004 O O . THR A 1 131 ? -11.412 4.818 -6.506 1.00 89.75 131 THR A O 1
ATOM 1007 N N . LYS A 1 132 ? -12.368 4.807 -4.476 1.00 90.88 132 LYS A N 1
ATOM 1008 C CA . LYS A 1 132 ? -11.207 5.404 -3.795 1.00 90.88 132 LYS A CA 1
ATOM 1009 C C . LYS A 1 132 ? -9.989 4.480 -3.837 1.00 90.88 132 LYS A C 1
ATOM 1011 O O . LYS A 1 132 ? -8.885 4.957 -4.069 1.00 90.88 132 LYS A O 1
ATOM 1016 N N . SER A 1 133 ? -10.200 3.175 -3.653 1.00 92.38 133 SER A N 1
ATOM 1017 C CA . SER A 1 133 ? -9.138 2.167 -3.761 1.00 92.38 133 SER A CA 1
ATOM 1018 C C . SER A 1 133 ? -8.588 2.126 -5.182 1.00 92.38 133 SER A C 1
ATOM 1020 O O . SER A 1 133 ? -7.379 2.159 -5.366 1.00 92.38 133 SER A O 1
ATOM 1022 N N . ALA A 1 134 ? -9.472 2.129 -6.184 1.00 92.38 134 ALA A N 1
ATOM 1023 C CA . ALA A 1 134 ? -9.086 2.095 -7.589 1.00 92.38 134 ALA A CA 1
ATOM 1024 C C . ALA A 1 134 ? -8.282 3.334 -8.019 1.00 92.38 134 ALA A C 1
ATOM 1026 O O . ALA A 1 134 ? -7.294 3.207 -8.738 1.00 92.38 134 ALA A O 1
ATOM 1027 N N . VAL A 1 135 ? -8.680 4.528 -7.563 1.00 92.81 135 VAL A N 1
ATOM 1028 C CA . VAL A 1 135 ? -7.931 5.770 -7.817 1.00 92.81 135 VAL A CA 1
ATOM 1029 C C . VAL A 1 135 ? -6.539 5.688 -7.200 1.00 92.81 135 VAL A C 1
ATOM 1031 O O . VAL A 1 135 ? -5.556 5.897 -7.904 1.00 92.81 135 VAL A O 1
ATOM 1034 N N . LEU A 1 136 ? -6.444 5.321 -5.920 1.00 92.94 136 LEU A N 1
ATOM 1035 C CA . LEU A 1 136 ? -5.159 5.271 -5.229 1.00 92.94 136 LEU A CA 1
ATOM 1036 C C . LEU A 1 136 ? -4.230 4.184 -5.795 1.00 92.94 136 LEU A C 1
ATOM 1038 O O . LEU A 1 136 ? -3.035 4.428 -5.929 1.00 92.94 136 LEU A O 1
ATOM 1042 N N . LEU A 1 137 ? -4.774 3.024 -6.190 1.00 93.31 137 LEU A N 1
ATOM 1043 C CA . LEU A 1 137 ? -4.029 1.978 -6.899 1.00 93.31 137 LEU A CA 1
ATOM 1044 C C . LEU A 1 137 ? -3.430 2.502 -8.211 1.00 93.31 137 LEU A C 1
ATOM 1046 O O . LEU A 1 137 ? -2.265 2.244 -8.492 1.00 93.31 137 LEU A O 1
ATOM 1050 N N . ARG A 1 138 ? -4.194 3.270 -8.998 1.00 92.94 138 ARG A N 1
ATOM 1051 C CA . ARG A 1 138 ? -3.687 3.876 -10.241 1.00 92.94 138 ARG A CA 1
ATOM 1052 C C . ARG A 1 138 ? -2.608 4.919 -9.989 1.00 92.94 138 ARG A C 1
ATOM 1054 O O . ARG A 1 138 ? -1.626 4.953 -10.721 1.00 92.94 138 ARG A O 1
ATOM 1061 N N . GLU A 1 139 ? -2.788 5.766 -8.980 1.00 91.81 139 GLU A N 1
ATOM 1062 C CA . GLU A 1 139 ? -1.792 6.781 -8.625 1.00 91.81 139 GLU A CA 1
ATOM 1063 C C . GLU A 1 139 ? -0.455 6.137 -8.250 1.00 91.81 139 GLU A C 1
ATOM 1065 O O . GLU A 1 139 ? 0.594 6.569 -8.735 1.00 91.81 139 GLU A O 1
ATOM 1070 N N . ILE A 1 140 ? -0.487 5.087 -7.424 1.00 90.69 140 ILE A N 1
ATOM 1071 C CA . ILE A 1 140 ? 0.744 4.434 -6.993 1.00 90.69 140 ILE A CA 1
ATOM 1072 C C . ILE A 1 140 ? 1.365 3.547 -8.071 1.00 90.69 140 ILE A C 1
ATOM 1074 O O . ILE A 1 140 ? 2.586 3.545 -8.196 1.00 90.69 140 ILE A O 1
ATOM 1078 N N . ASP A 1 141 ? 0.571 2.851 -8.889 1.00 90.06 141 ASP A N 1
ATOM 1079 C CA . ASP A 1 141 ? 1.105 2.076 -10.012 1.00 90.06 141 ASP A CA 1
ATOM 1080 C C . ASP A 1 141 ? 1.777 2.992 -11.040 1.00 90.06 141 ASP A C 1
ATOM 1082 O O . ASP A 1 141 ? 2.891 2.709 -11.468 1.00 90.06 141 ASP A O 1
ATOM 1086 N N . ALA A 1 142 ? 1.191 4.156 -11.339 1.00 89.06 142 ALA A N 1
ATOM 1087 C CA . ALA A 1 142 ? 1.831 5.153 -12.193 1.00 89.06 142 ALA A CA 1
ATOM 1088 C C . ALA A 1 142 ? 3.169 5.645 -11.610 1.00 89.06 142 ALA A C 1
ATOM 1090 O O . ALA A 1 142 ? 4.152 5.764 -12.342 1.00 89.06 142 ALA A O 1
ATOM 1091 N N . ALA A 1 143 ? 3.235 5.894 -10.296 1.00 87.56 143 ALA A N 1
ATOM 1092 C CA . ALA A 1 143 ? 4.487 6.249 -9.628 1.00 87.56 143 ALA A CA 1
ATOM 1093 C C . ALA A 1 143 ? 5.524 5.115 -9.720 1.00 87.56 143 ALA A C 1
ATOM 1095 O O . ALA A 1 143 ? 6.688 5.377 -10.016 1.00 87.56 143 ALA A O 1
ATOM 1096 N N . VAL A 1 144 ? 5.097 3.859 -9.543 1.00 86.50 144 VAL A N 1
ATOM 1097 C CA . VAL A 1 144 ? 5.942 2.674 -9.736 1.00 86.50 144 VAL A CA 1
ATOM 1098 C C . VAL A 1 144 ? 6.451 2.591 -11.176 1.00 86.50 144 VAL A C 1
ATOM 1100 O O . VAL A 1 144 ? 7.643 2.374 -11.361 1.00 86.50 144 VAL A O 1
ATOM 1103 N N . GLN A 1 145 ? 5.607 2.775 -12.196 1.00 84.69 145 GLN A N 1
ATOM 1104 C CA . GLN A 1 145 ? 6.042 2.693 -13.597 1.00 84.69 145 GLN A CA 1
ATOM 1105 C C . GLN A 1 145 ? 7.059 3.782 -13.948 1.00 84.69 145 GLN A C 1
ATOM 1107 O O . GLN A 1 145 ? 8.082 3.464 -14.549 1.00 84.69 145 GLN A O 1
ATOM 1112 N N . ILE A 1 146 ? 6.841 5.029 -13.512 1.00 83.94 146 ILE A N 1
ATOM 1113 C CA . ILE A 1 146 ? 7.819 6.119 -13.685 1.00 83.94 146 ILE A CA 1
ATOM 1114 C C . ILE A 1 146 ? 9.167 5.710 -13.084 1.00 83.94 146 ILE A C 1
ATOM 1116 O O . ILE A 1 146 ? 10.190 5.746 -13.764 1.00 83.94 146 ILE A O 1
ATOM 1120 N N . SER A 1 147 ? 9.142 5.216 -11.848 1.00 80.69 147 SER A N 1
ATOM 1121 C CA . SER A 1 147 ? 10.318 4.704 -11.155 1.00 80.69 147 SER A CA 1
ATOM 1122 C C . SER A 1 147 ? 11.007 3.549 -11.906 1.00 80.69 147 SER A C 1
ATOM 1124 O O . SER A 1 147 ? 12.230 3.505 -12.028 1.00 80.69 147 SER A O 1
ATOM 1126 N N . ARG A 1 148 ? 10.241 2.605 -12.461 1.00 79.38 148 ARG A N 1
ATOM 1127 C CA . ARG A 1 148 ? 10.795 1.501 -13.262 1.00 79.38 148 ARG A CA 1
ATOM 1128 C C . ARG A 1 148 ? 11.463 2.008 -14.537 1.00 79.38 148 ARG A C 1
A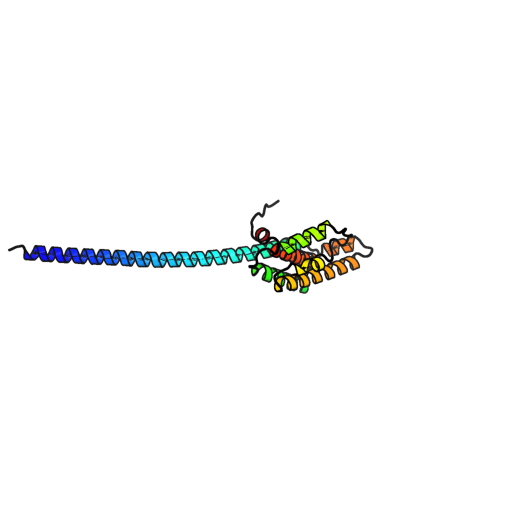TOM 1130 O O . ARG A 1 148 ? 12.542 1.534 -14.884 1.00 79.38 148 ARG A O 1
ATOM 1137 N N . GLU A 1 149 ? 10.839 2.958 -15.228 1.00 81.38 149 GLU A N 1
ATOM 1138 C CA . GLU A 1 149 ? 11.378 3.552 -16.451 1.00 81.38 149 GLU A CA 1
ATOM 1139 C C . GLU A 1 149 ? 12.656 4.355 -16.198 1.00 81.38 149 GLU A C 1
ATOM 1141 O O . GLU A 1 149 ? 13.585 4.283 -17.002 1.00 81.38 149 GLU A O 1
ATOM 1146 N N . GLU A 1 150 ? 12.718 5.113 -15.104 1.00 79.25 150 GLU A N 1
ATOM 1147 C CA . GLU A 1 150 ? 13.910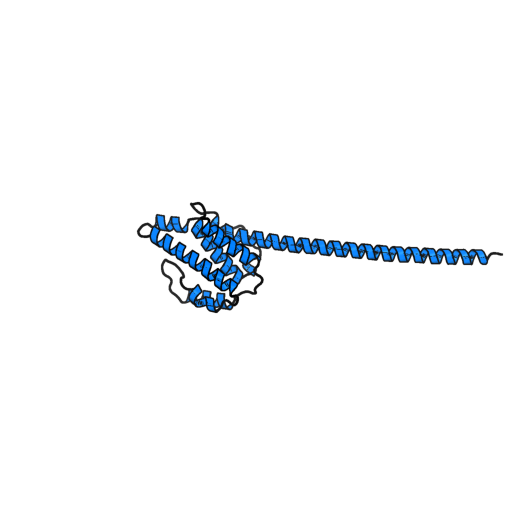 5.860 -14.689 1.00 79.25 150 GLU A CA 1
ATOM 1148 C C . GLU A 1 150 ? 15.071 4.906 -14.393 1.00 79.25 150 GLU A C 1
ATOM 1150 O O . GLU A 1 150 ? 16.122 5.015 -15.026 1.00 79.25 150 GLU A O 1
ATOM 1155 N N . CYS A 1 151 ? 14.849 3.872 -13.573 1.00 77.62 151 CYS A N 1
ATOM 1156 C CA . CYS A 1 151 ? 15.880 2.865 -13.317 1.00 77.62 151 CYS A CA 1
ATOM 1157 C C . CYS A 1 151 ? 16.295 2.080 -14.565 1.00 77.62 151 CYS A C 1
ATOM 1159 O O . CYS A 1 151 ? 17.463 1.714 -14.704 1.00 77.62 151 CYS A O 1
ATOM 1161 N N . ALA A 1 152 ? 15.370 1.818 -15.491 1.00 77.75 152 ALA A N 1
ATOM 1162 C CA . ALA A 1 152 ? 15.698 1.173 -16.758 1.00 77.75 152 ALA A CA 1
ATOM 1163 C C . ALA A 1 152 ? 16.557 2.073 -17.664 1.00 77.75 152 ALA A C 1
ATOM 1165 O O . ALA A 1 152 ? 17.448 1.569 -18.351 1.00 77.75 152 ALA A O 1
ATOM 1166 N N . LYS A 1 153 ? 16.320 3.393 -17.665 1.00 80.81 153 LYS A N 1
ATOM 1167 C CA . LYS A 1 153 ? 17.136 4.371 -18.405 1.00 80.81 153 LYS A CA 1
ATOM 1168 C C . LYS A 1 153 ? 18.540 4.478 -17.819 1.00 80.81 153 LYS A C 1
ATOM 1170 O O . LYS A 1 153 ? 19.500 4.367 -18.576 1.00 80.81 153 LYS A O 1
ATOM 1175 N N . ASP A 1 154 ? 18.652 4.614 -16.500 1.00 72.50 154 ASP A N 1
ATOM 1176 C CA . ASP A 1 154 ? 19.940 4.688 -15.795 1.00 72.50 154 ASP A CA 1
ATOM 1177 C C . ASP A 1 154 ? 20.742 3.387 -15.922 1.00 72.50 154 ASP A C 1
ATOM 1179 O O . ASP A 1 154 ? 21.971 3.390 -15.961 1.00 72.50 154 ASP A O 1
ATOM 1183 N N . GLY A 1 155 ? 20.036 2.260 -16.020 1.00 66.56 155 GLY A N 1
ATOM 1184 C CA . GLY A 1 155 ? 20.613 0.938 -16.213 1.00 66.56 155 GLY A CA 1
ATOM 1185 C C . GLY A 1 155 ? 21.030 0.607 -17.644 1.00 66.56 155 GLY A C 1
ATOM 1186 O O . GLY A 1 155 ? 21.646 -0.443 -17.852 1.00 66.56 155 GLY A O 1
ATOM 1187 N N . LYS A 1 156 ? 20.703 1.446 -18.637 1.00 66.12 156 LYS A N 1
ATOM 1188 C CA . LYS A 1 156 ? 21.039 1.177 -20.038 1.00 66.12 156 LYS A CA 1
ATOM 1189 C C . LYS A 1 156 ? 22.565 1.147 -20.189 1.00 66.12 156 LYS A C 1
ATOM 1191 O O . LYS A 1 156 ? 23.229 2.171 -20.093 1.00 66.12 156 LYS A O 1
ATOM 1196 N N . ASP A 1 157 ? 23.090 -0.060 -20.392 1.00 61.47 157 ASP A N 1
ATOM 1197 C CA . ASP A 1 157 ? 24.511 -0.411 -20.526 1.00 61.47 157 ASP A CA 1
ATOM 1198 C C . ASP A 1 157 ? 25.351 -0.399 -19.227 1.00 61.47 157 ASP A C 1
ATOM 1200 O O . ASP A 1 157 ? 26.571 -0.565 -19.286 1.00 61.47 157 ASP A O 1
ATOM 1204 N N . ASN A 1 158 ? 24.733 -0.291 -18.039 1.00 73.19 158 ASN A N 1
ATOM 1205 C CA . ASN A 1 158 ? 25.453 -0.34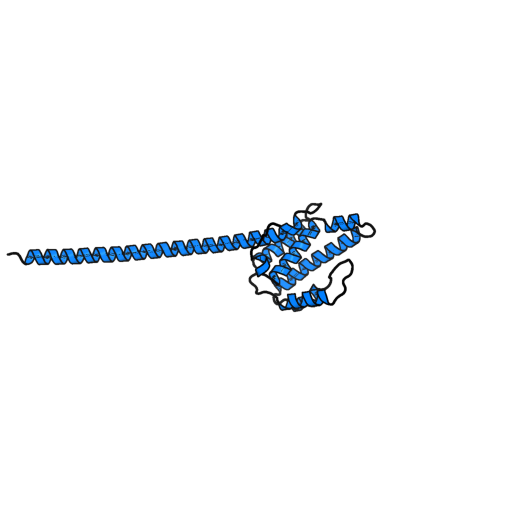8 -16.758 1.00 73.19 158 ASN A CA 1
ATOM 1206 C C . ASN A 1 158 ? 24.667 -1.075 -15.647 1.00 73.19 158 ASN A C 1
ATOM 1208 O O . ASN A 1 158 ? 23.784 -0.511 -14.996 1.00 73.19 158 ASN A O 1
ATOM 1212 N N . TYR A 1 159 ? 25.047 -2.331 -15.381 1.00 74.56 159 TYR A N 1
ATOM 1213 C CA . TYR A 1 159 ? 24.445 -3.170 -14.336 1.00 74.56 159 TYR A CA 1
ATOM 1214 C C . TYR A 1 159 ? 24.514 -2.541 -12.937 1.00 74.56 159 TYR A C 1
ATOM 1216 O O . TYR A 1 159 ? 23.541 -2.613 -12.186 1.00 74.56 159 TYR A O 1
ATOM 1224 N N . ASP A 1 160 ? 25.638 -1.916 -12.576 1.00 73.75 160 ASP A N 1
ATOM 1225 C CA . ASP A 1 160 ? 25.809 -1.329 -11.245 1.00 73.75 160 ASP A CA 1
ATOM 1226 C C . ASP A 1 160 ? 24.903 -0.108 -11.048 1.00 73.75 160 ASP A C 1
ATOM 1228 O O . ASP A 1 160 ? 24.370 0.074 -9.954 1.00 73.75 160 ASP A O 1
ATOM 1232 N N . MET A 1 161 ? 24.662 0.686 -12.098 1.00 72.31 161 MET A N 1
ATOM 1233 C CA . MET A 1 161 ? 23.699 1.794 -12.045 1.00 72.31 161 MET A CA 1
ATOM 1234 C C . MET A 1 161 ? 22.263 1.294 -11.908 1.00 72.31 161 MET A C 1
ATOM 1236 O O . MET A 1 161 ? 21.540 1.785 -11.044 1.00 72.31 161 MET A O 1
ATOM 1240 N N . ALA A 1 162 ? 21.877 0.262 -12.666 1.00 69.94 162 ALA A N 1
ATOM 1241 C CA . ALA A 1 162 ? 20.572 -0.376 -12.502 1.00 69.94 162 ALA A CA 1
ATOM 1242 C C . ALA A 1 162 ? 20.394 -0.894 -11.064 1.00 69.94 162 ALA A C 1
ATOM 1244 O O . ALA A 1 162 ? 19.408 -0.579 -10.401 1.00 69.94 162 ALA A O 1
ATOM 1245 N N . ARG A 1 163 ? 21.378 -1.648 -10.549 1.00 73.81 163 ARG A N 1
ATOM 1246 C CA . ARG A 1 163 ? 21.362 -2.191 -9.182 1.00 73.81 163 ARG A CA 1
ATOM 1247 C C . ARG A 1 163 ? 21.233 -1.083 -8.140 1.00 73.81 163 ARG A C 1
ATOM 1249 O O . ARG A 1 163 ? 20.442 -1.223 -7.211 1.00 73.81 163 ARG A O 1
ATOM 1256 N N . ASN A 1 164 ? 22.005 -0.010 -8.283 1.00 72.44 164 ASN A N 1
ATOM 1257 C CA . ASN A 1 164 ? 21.986 1.108 -7.348 1.00 72.44 164 ASN A CA 1
ATOM 1258 C C . ASN A 1 164 ? 20.652 1.864 -7.405 1.00 72.44 164 ASN A C 1
ATOM 1260 O O . ASN A 1 164 ? 20.138 2.217 -6.351 1.00 72.44 164 ASN A O 1
ATOM 1264 N N . CYS A 1 165 ? 20.045 2.018 -8.585 1.00 76.12 165 CYS A N 1
ATOM 1265 C CA . CYS A 1 165 ? 18.722 2.628 -8.723 1.00 76.12 165 CYS A CA 1
ATOM 1266 C C . CYS A 1 165 ? 17.624 1.800 -8.033 1.00 76.12 165 CYS A C 1
ATOM 1268 O O . CYS A 1 165 ? 16.859 2.323 -7.231 1.00 76.12 165 CYS A O 1
ATOM 1270 N N . TRP A 1 166 ? 17.598 0.475 -8.212 1.00 74.75 166 TRP A N 1
ATOM 1271 C CA . TRP A 1 166 ? 16.663 -0.386 -7.464 1.00 74.75 166 TRP A CA 1
ATOM 1272 C C . TRP A 1 166 ? 16.954 -0.430 -5.956 1.00 74.75 166 TRP A C 1
ATOM 1274 O O . TRP A 1 166 ? 16.071 -0.697 -5.136 1.00 74.75 166 TRP A O 1
ATOM 1284 N N . ALA A 1 167 ? 18.210 -0.200 -5.573 1.00 70.81 167 ALA A N 1
ATOM 1285 C CA . ALA A 1 167 ? 18.618 -0.069 -4.184 1.00 70.81 167 ALA A CA 1
ATOM 1286 C C . ALA A 1 167 ? 18.347 1.328 -3.607 1.00 70.81 167 ALA A C 1
ATOM 1288 O O . ALA A 1 167 ? 18.507 1.507 -2.401 1.00 70.81 167 ALA A O 1
ATOM 1289 N N . ASP A 1 168 ? 17.929 2.298 -4.417 1.00 77.00 168 ASP A N 1
ATOM 1290 C CA . ASP A 1 168 ? 17.686 3.655 -3.961 1.00 77.00 168 ASP A CA 1
ATOM 1291 C C . ASP A 1 168 ? 16.426 3.752 -3.090 1.00 77.00 168 ASP A C 1
ATOM 1293 O O . ASP A 1 168 ? 15.438 3.019 -3.234 1.00 77.00 168 ASP A O 1
ATOM 1297 N N . ARG A 1 169 ? 16.506 4.649 -2.103 1.00 68.62 169 ARG A N 1
ATOM 1298 C CA . ARG A 1 169 ? 15.509 4.772 -1.047 1.00 68.62 169 ARG A CA 1
ATOM 1299 C C . ARG A 1 169 ? 14.164 5.216 -1.592 1.00 68.62 169 ARG A C 1
ATOM 1301 O O . ARG A 1 169 ? 13.156 4.705 -1.121 1.00 68.62 169 ARG A O 1
ATOM 1308 N N . THR A 1 170 ? 14.140 6.120 -2.567 1.00 71.56 170 THR A N 1
ATOM 1309 C CA . THR A 1 170 ? 12.918 6.673 -3.172 1.00 71.56 170 THR A CA 1
ATOM 1310 C C . THR A 1 170 ? 12.103 5.584 -3.857 1.00 71.56 170 THR A C 1
ATOM 1312 O O . THR A 1 170 ? 10.904 5.447 -3.612 1.00 71.56 170 THR A O 1
ATOM 1315 N N . TYR A 1 171 ? 12.774 4.739 -4.634 1.00 79.31 171 TYR A N 1
ATOM 1316 C CA . TYR A 1 171 ? 12.147 3.634 -5.350 1.00 79.31 171 TYR A CA 1
ATOM 1317 C C . TYR A 1 171 ? 11.590 2.614 -4.364 1.00 79.31 171 TYR A C 1
ATOM 1319 O O . TYR A 1 171 ? 10.398 2.303 -4.388 1.00 79.31 171 TYR A O 1
ATOM 1327 N N . ARG A 1 172 ? 12.414 2.164 -3.412 1.00 74.81 172 ARG A N 1
ATOM 1328 C CA . ARG A 1 172 ? 11.979 1.245 -2.350 1.00 74.81 172 ARG A CA 1
ATOM 1329 C C . ARG A 1 172 ? 10.782 1.775 -1.565 1.00 74.81 172 ARG A C 1
ATOM 1331 O O . ARG A 1 172 ? 9.893 0.998 -1.221 1.00 74.81 172 ARG A O 1
ATOM 1338 N N . PHE A 1 173 ? 10.731 3.081 -1.321 1.00 76.69 173 PHE A N 1
ATOM 1339 C CA . PHE A 1 173 ? 9.629 3.754 -0.636 1.00 76.69 173 PHE A CA 1
ATOM 1340 C C . PHE A 1 173 ? 8.307 3.619 -1.409 1.00 76.69 173 PHE A C 1
ATOM 1342 O O . PHE A 1 173 ? 7.299 3.195 -0.844 1.00 76.69 173 PHE A O 1
ATOM 1349 N N . ILE A 1 174 ? 8.319 3.899 -2.715 1.00 81.75 174 ILE A N 1
ATOM 1350 C CA . ILE A 1 174 ? 7.136 3.795 -3.583 1.00 81.75 174 ILE A CA 1
ATOM 1351 C C . ILE A 1 174 ? 6.691 2.332 -3.737 1.00 81.75 174 ILE A C 1
ATOM 1353 O O . ILE A 1 174 ? 5.504 2.033 -3.598 1.00 81.75 174 ILE A O 1
ATOM 1357 N N . PHE A 1 175 ? 7.626 1.398 -3.942 1.00 82.44 175 PHE A N 1
ATOM 1358 C CA . PHE A 1 175 ? 7.312 -0.034 -4.022 1.00 82.44 175 PHE A CA 1
ATOM 1359 C C . PHE A 1 175 ? 6.701 -0.576 -2.725 1.00 82.44 175 PHE A C 1
ATOM 1361 O O . PHE A 1 175 ? 5.724 -1.322 -2.778 1.00 82.44 175 PHE A O 1
ATOM 1368 N N . SER A 1 176 ? 7.230 -0.168 -1.568 1.00 80.31 176 SER A N 1
ATOM 1369 C CA . SER A 1 176 ? 6.708 -0.585 -0.258 1.00 80.31 176 SER A CA 1
ATOM 1370 C C . SER A 1 176 ? 5.293 -0.062 -0.025 1.00 80.31 176 SER A C 1
ATOM 1372 O O . SER A 1 176 ? 4.441 -0.791 0.475 1.00 80.31 176 SER A O 1
ATOM 1374 N N . ALA A 1 177 ? 5.009 1.178 -0.434 1.00 84.56 177 ALA A N 1
ATOM 1375 C CA . ALA A 1 177 ? 3.652 1.711 -0.391 1.00 84.56 177 ALA A CA 1
ATOM 1376 C C . ALA A 1 177 ? 2.705 0.940 -1.330 1.00 84.56 177 ALA A C 1
ATOM 1378 O O . ALA A 1 177 ? 1.574 0.658 -0.943 1.00 84.56 177 ALA A O 1
ATOM 1379 N N . ASN A 1 178 ? 3.158 0.538 -2.523 1.00 88.94 178 ASN A N 1
ATOM 1380 C CA . ASN A 1 178 ? 2.325 -0.234 -3.449 1.00 88.94 178 ASN A CA 1
ATOM 1381 C C . ASN A 1 178 ? 1.959 -1.602 -2.857 1.00 88.94 178 ASN A C 1
ATOM 1383 O O . ASN A 1 178 ? 0.791 -1.987 -2.840 1.00 88.94 178 ASN A O 1
ATOM 1387 N N . GLN A 1 179 ? 2.953 -2.302 -2.303 1.00 86.62 179 GLN A N 1
ATOM 1388 C CA . GLN A 1 179 ? 2.755 -3.587 -1.629 1.00 86.62 179 GLN A CA 1
ATOM 1389 C C . GLN A 1 179 ? 1.821 -3.454 -0.426 1.00 86.62 179 GLN A C 1
ATOM 1391 O O . GLN A 1 179 ? 0.878 -4.229 -0.302 1.00 86.62 179 GLN A O 1
ATOM 1396 N N . LEU A 1 180 ? 2.026 -2.436 0.415 1.00 85.88 180 LEU A N 1
ATOM 1397 C CA . LEU A 1 180 ? 1.157 -2.169 1.558 1.00 85.88 180 LEU A CA 1
ATOM 1398 C C . LEU A 1 180 ? -0.300 -1.961 1.123 1.00 85.88 180 LEU A C 1
ATOM 1400 O O . LEU A 1 180 ? -1.204 -2.530 1.733 1.00 85.88 180 LEU A O 1
ATOM 1404 N N . LEU A 1 181 ? -0.540 -1.157 0.081 1.00 90.06 181 LEU A N 1
ATOM 1405 C CA . LEU A 1 181 ? -1.891 -0.913 -0.424 1.00 90.06 181 LEU A CA 1
ATOM 1406 C C . LEU A 1 181 ? -2.524 -2.194 -0.969 1.00 90.06 181 LEU A C 1
ATOM 1408 O O . LEU A 1 181 ? -3.678 -2.482 -0.653 1.00 90.06 181 LEU A O 1
ATOM 1412 N N . PHE A 1 182 ? -1.776 -2.964 -1.762 1.00 90.12 182 PHE A N 1
ATOM 1413 C CA . PHE A 1 182 ? -2.252 -4.232 -2.305 1.00 90.12 182 PHE A CA 1
ATOM 1414 C C . PHE A 1 182 ? -2.633 -5.203 -1.184 1.00 90.12 182 PHE A C 1
ATOM 1416 O O . PHE A 1 182 ? -3.767 -5.683 -1.160 1.00 90.12 182 PHE A O 1
ATOM 1423 N N . SER A 1 183 ? -1.744 -5.429 -0.212 1.00 88.25 183 SER A N 1
ATOM 1424 C CA . SER A 1 183 ? -2.016 -6.291 0.943 1.00 88.25 183 SER A CA 1
ATOM 1425 C C . SER A 1 183 ? -3.199 -5.782 1.766 1.00 88.25 183 SER A C 1
ATOM 1427 O O . SER A 1 183 ? -4.028 -6.573 2.191 1.00 88.25 183 SER A O 1
ATOM 1429 N N . ALA A 1 184 ? -3.359 -4.467 1.938 1.00 87.88 184 ALA A N 1
ATOM 1430 C CA . ALA A 1 184 ? -4.462 -3.917 2.729 1.00 87.88 184 ALA A CA 1
ATOM 1431 C C . ALA A 1 184 ? -5.820 -4.155 2.079 1.00 87.88 184 ALA A C 1
ATOM 1433 O O . ALA A 1 184 ? -6.817 -4.357 2.771 1.00 87.88 184 ALA A O 1
ATOM 1434 N N . LEU A 1 185 ? -5.857 -4.117 0.749 1.00 90.94 185 LEU A N 1
ATOM 1435 C CA . LEU A 1 185 ? -7.070 -4.354 -0.017 1.00 90.94 185 LEU A CA 1
ATOM 1436 C C . LEU A 1 185 ? -7.382 -5.843 -0.149 1.00 90.94 185 LEU A C 1
ATOM 1438 O O . LEU A 1 185 ? -8.552 -6.202 -0.142 1.00 90.94 185 LEU A O 1
ATOM 1442 N N . THR A 1 186 ? -6.377 -6.706 -0.274 1.00 90.38 186 THR A N 1
ATOM 1443 C CA . THR A 1 186 ? -6.569 -8.126 -0.620 1.00 90.38 186 THR A CA 1
ATOM 1444 C C . THR A 1 186 ? -6.496 -9.068 0.580 1.00 90.38 186 THR A C 1
ATOM 1446 O O . THR A 1 186 ? -7.191 -10.083 0.609 1.00 90.38 186 THR A O 1
ATOM 1449 N N . GLU A 1 187 ? -5.709 -8.711 1.592 1.00 84.81 187 GLU A N 1
ATOM 1450 C CA . GLU A 1 187 ? -5.413 -9.509 2.782 1.00 84.81 187 GLU A CA 1
ATOM 1451 C C . GLU A 1 187 ? -5.329 -8.622 4.042 1.00 84.81 187 GLU A C 1
ATOM 1453 O O . GLU A 1 187 ? -4.302 -8.574 4.717 1.00 84.81 187 GLU A O 1
ATOM 1458 N N . PRO A 1 188 ? -6.397 -7.898 4.417 1.00 73.62 188 PRO A N 1
ATOM 1459 C CA . PRO A 1 188 ? -6.344 -6.946 5.529 1.00 73.62 188 PRO A CA 1
ATOM 1460 C C . PRO A 1 188 ? -5.871 -7.587 6.846 1.00 73.62 188 PRO A C 1
ATOM 1462 O O . PRO A 1 188 ? -5.161 -6.957 7.626 1.00 73.62 188 PRO A O 1
ATOM 1465 N N . GLU A 1 189 ? -6.193 -8.861 7.085 1.00 72.75 189 GLU A N 1
ATOM 1466 C CA . GLU A 1 189 ? -5.753 -9.589 8.279 1.00 72.75 189 GLU A CA 1
ATOM 1467 C C . GLU A 1 189 ? -4.232 -9.809 8.342 1.00 72.75 189 GLU A C 1
ATOM 1469 O O . GLU A 1 189 ? -3.686 -9.855 9.443 1.00 72.75 189 GLU A O 1
ATOM 1474 N N . SER A 1 190 ? -3.513 -9.893 7.215 1.00 68.50 190 SER A N 1
ATOM 1475 C CA . SER A 1 190 ? -2.054 -10.104 7.214 1.00 68.50 190 SER A CA 1
ATOM 1476 C C . SER A 1 190 ? -1.273 -8.851 7.629 1.00 68.50 190 SER A C 1
ATOM 1478 O O . SER A 1 190 ? -0.171 -8.957 8.161 1.00 68.50 190 SER A O 1
ATOM 1480 N N . ILE A 1 191 ? -1.873 -7.664 7.488 1.00 63.19 191 ILE A N 1
ATOM 1481 C CA . ILE A 1 191 ? -1.298 -6.396 7.970 1.00 63.19 191 ILE A CA 1
ATOM 1482 C C . ILE A 1 191 ? -1.499 -6.225 9.479 1.00 63.19 191 ILE A C 1
ATOM 1484 O O . ILE A 1 191 ? -0.654 -5.647 10.167 1.00 63.19 191 ILE A O 1
ATOM 1488 N N . TYR A 1 192 ? -2.631 -6.702 10.001 1.00 59.19 192 TYR A N 1
ATOM 1489 C CA . TYR A 1 192 ? -3.030 -6.466 11.390 1.00 59.19 192 TYR A CA 1
ATOM 1490 C C . TYR A 1 192 ? -2.729 -7.645 12.324 1.00 59.19 192 TYR A C 1
ATOM 1492 O O . TYR A 1 192 ? -2.638 -7.445 13.536 1.00 59.19 192 TYR A O 1
ATOM 1500 N N . SER A 1 193 ? -2.528 -8.855 11.797 1.00 50.88 193 SER A N 1
ATOM 1501 C CA . SER A 1 193 ? -2.167 -10.025 12.598 1.00 50.88 193 SER A CA 1
ATOM 1502 C C . SER A 1 193 ? -0.669 -10.058 12.908 1.00 50.88 193 SER A C 1
ATOM 1504 O O . SER A 1 193 ? 0.206 -9.811 12.083 1.00 50.88 193 SER A O 1
ATOM 1506 N N . SER A 1 194 ? -0.350 -10.319 14.170 1.00 49.78 194 SER A N 1
ATOM 1507 C CA . SER A 1 194 ? 1.006 -10.580 14.634 1.00 49.78 194 SER A CA 1
ATOM 1508 C C . SER A 1 194 ? 1.513 -11.928 14.127 1.00 49.78 194 SER A C 1
ATOM 1510 O O . SER A 1 194 ? 0.995 -12.967 14.522 1.00 49.78 194 SER A O 1
ATOM 1512 N N . ASN A 1 195 ? 2.636 -11.907 13.419 1.00 33.84 195 ASN A N 1
ATOM 1513 C CA . ASN A 1 195 ? 3.842 -12.482 14.003 1.00 33.84 195 ASN A CA 1
ATOM 1514 C C . ASN A 1 195 ? 5.076 -11.752 13.457 1.00 33.84 195 ASN A C 1
ATOM 1516 O O . ASN A 1 195 ? 5.524 -12.044 12.350 1.00 33.84 195 ASN A O 1
ATOM 1520 N N . PRO A 1 196 ? 5.675 -10.817 14.214 1.00 38.22 196 PRO A N 1
ATOM 1521 C CA . PRO A 1 196 ? 7.095 -10.578 14.068 1.00 38.22 196 PRO A CA 1
ATOM 1522 C C . PRO A 1 196 ? 7.797 -11.796 14.678 1.00 38.22 196 PRO A C 1
ATOM 1524 O O . PRO A 1 196 ? 8.268 -11.748 15.813 1.00 38.22 196 PRO A O 1
ATOM 1527 N N . SER A 1 197 ? 7.841 -12.914 13.950 1.00 27.78 197 SER A N 1
ATOM 1528 C CA . SER A 1 197 ? 8.979 -13.801 14.129 1.00 27.78 197 SER A CA 1
ATOM 1529 C C . SER A 1 197 ? 10.183 -12.985 13.680 1.00 27.78 197 SER A C 1
ATOM 1531 O O . SER A 1 197 ? 10.333 -12.628 12.511 1.00 27.78 197 SER A O 1
ATOM 1533 N N . ILE A 1 198 ? 10.946 -12.560 14.680 1.00 29.67 198 ILE A N 1
ATOM 1534 C CA . ILE A 1 198 ? 12.328 -12.150 14.525 1.00 29.67 198 ILE A CA 1
ATOM 1535 C C . ILE A 1 198 ? 13.041 -13.399 14.004 1.00 29.67 198 ILE A C 1
ATOM 1537 O O . ILE A 1 198 ? 13.362 -14.276 14.799 1.00 29.67 198 ILE A O 1
ATOM 1541 N N . ASP A 1 199 ? 13.201 -13.478 12.687 1.00 29.75 199 ASP A N 1
ATOM 1542 C CA . ASP A 1 199 ? 14.254 -14.258 12.039 1.00 29.75 199 ASP A CA 1
ATOM 1543 C C . ASP A 1 199 ? 15.228 -13.270 11.387 1.00 29.75 199 ASP A C 1
ATOM 1545 O O . ASP A 1 199 ? 14.753 -12.345 10.677 1.00 29.75 199 ASP A O 1
#

Sequence (199 aa):
MNTSKSIKIAIFSLSAALVILIYAALSKSIEISQLNREVAELQEKLVSSQETEKEVRVVAAFFKGATNGISDTEPKAIETASKVVSYVIQLKNPAEVEFRDCWEREESINSWGSMGPFGLLDACIAKVKSTKSAVLLREIDAAVQISREECAKDGKDNYDMARNCWADRTYRFIFSANQLLFSALTEPESIYSSNPSID

Nearest PDB structures (foldseek):
  7y5e-assembly1_QL  TM=3.737E-01  e=3.719E+00  Porphyridium purpureum

Secondary structure (DSSP, 8-state):
--HHHHHHHHHHHHHHHHHHHHHHHHHHHHHHHHHHHHHHHHHHHHHHHHHHHHHHHHHHHHHHHHTT-SSPPPHHHHHHHHHHHHHHHH--PPP-HHHHHHHHHHHHHSPP-TT-S-SHHHHHGGG---HHHHHHHHHHHHHHHHHHHHHHHHTTT-HHHHHHHHTSHHHHHHHHHHHHHHHHHH-HHHHHS------

Foldseek 3Di:
DPPVVVVVVVVVVVVVVVVVVVVVVVVVVVVVVVVVVVVVVVVVVVVVVLLVLLLVLLVCLLCVLQVQFPDDADVVLVVLLVVLSVCLSVDPDDALAQLVVQLVVQQVPDDDDPLHDDCSLVRRLVSQPDPVLSVSLVVLSVVLVVLSVVLVVLCVVNPVSSVNSCRHNNNSNSVSSNVSSNCSRHPVCVSSDDDPPPD